Protein AF-A0A7C5GYC9-F1 (afdb_monomer)

Structure (mmCIF, N/CA/C/O backbone):
data_AF-A0A7C5GYC9-F1
#
_entry.id   AF-A0A7C5GYC9-F1
#
loop_
_atom_site.group_PDB
_atom_site.id
_atom_site.type_symbol
_atom_site.label_atom_id
_atom_site.label_alt_id
_atom_site.label_comp_id
_atom_site.label_asym_id
_atom_site.label_entity_id
_atom_site.label_seq_id
_atom_site.pdbx_PDB_ins_code
_atom_site.Cartn_x
_atom_site.Cartn_y
_atom_site.Cartn_z
_atom_site.occupancy
_atom_site.B_iso_or_equiv
_atom_site.auth_seq_id
_atom_site.auth_comp_id
_atom_site.auth_asym_id
_atom_site.auth_atom_id
_atom_site.pdbx_PDB_model_num
ATOM 1 N N . MET A 1 1 ? 11.240 37.837 -61.111 1.00 40.44 1 MET A N 1
ATOM 2 C CA . MET A 1 1 ? 12.019 38.308 -59.946 1.00 40.44 1 MET A CA 1
ATOM 3 C C . MET A 1 1 ? 11.528 37.571 -58.711 1.00 40.44 1 MET A C 1
ATOM 5 O O . MET A 1 1 ? 10.512 37.963 -58.168 1.00 40.44 1 MET A O 1
ATOM 9 N N . PHE A 1 2 ? 12.210 36.510 -58.284 1.00 39.22 2 PHE A N 1
ATOM 10 C CA . PHE A 1 2 ? 12.103 36.004 -56.913 1.00 39.22 2 PHE A CA 1
ATOM 11 C C . PHE A 1 2 ? 13.512 35.597 -56.491 1.00 39.22 2 PHE A C 1
ATOM 13 O O . PHE A 1 2 ? 14.087 34.658 -57.035 1.00 39.22 2 PHE A O 1
ATOM 20 N N . GLY A 1 3 ? 14.114 36.423 -55.634 1.00 39.53 3 GLY A N 1
ATOM 21 C CA . GLY A 1 3 ? 15.460 36.228 -55.111 1.00 39.53 3 GLY A CA 1
ATOM 22 C C . GLY A 1 3 ? 15.453 35.212 -53.974 1.00 39.53 3 GLY A C 1
ATOM 23 O O . GLY A 1 3 ? 14.645 35.307 -53.055 1.00 39.53 3 GLY A O 1
ATOM 24 N N . ASN A 1 4 ? 16.371 34.252 -54.053 1.00 42.81 4 ASN A N 1
ATOM 25 C CA . ASN A 1 4 ? 16.649 33.259 -53.021 1.00 42.81 4 ASN A CA 1
ATOM 26 C C . ASN A 1 4 ? 17.184 33.925 -51.741 1.00 42.81 4 ASN A C 1
ATOM 28 O O . ASN A 1 4 ? 18.264 34.516 -51.761 1.00 42.81 4 ASN A O 1
ATOM 32 N N . ALA A 1 5 ? 16.485 33.763 -50.617 1.00 47.97 5 ALA A N 1
ATOM 33 C CA . ALA A 1 5 ? 17.031 34.038 -49.290 1.00 47.97 5 ALA A CA 1
ATOM 34 C C . ALA A 1 5 ? 17.829 32.813 -48.807 1.00 47.97 5 ALA A C 1
ATOM 36 O O . ALA A 1 5 ? 17.258 31.774 -48.481 1.00 47.97 5 ALA A O 1
ATOM 37 N N . LYS A 1 6 ? 19.164 32.918 -48.777 1.00 53.38 6 LYS A N 1
ATOM 38 C CA . LYS A 1 6 ? 20.033 31.938 -48.106 1.00 53.38 6 LYS A CA 1
ATOM 39 C C . LYS A 1 6 ? 19.936 32.151 -46.593 1.00 53.38 6 LYS A C 1
ATOM 41 O O . LYS A 1 6 ? 20.355 33.193 -46.098 1.00 53.38 6 LYS A O 1
ATOM 46 N N . GLY A 1 7 ? 19.401 31.169 -45.870 1.00 53.28 7 GLY A N 1
ATOM 47 C CA . GLY A 1 7 ? 19.470 31.131 -44.409 1.00 53.28 7 GLY A CA 1
ATOM 48 C C . GLY A 1 7 ? 20.919 30.972 -43.945 1.00 53.28 7 GLY A C 1
ATOM 49 O O . GLY A 1 7 ? 21.633 30.098 -44.434 1.00 53.28 7 GLY A O 1
ATOM 50 N N . ILE A 1 8 ? 21.356 31.833 -43.028 1.00 57.38 8 ILE A N 1
ATOM 51 C CA . ILE A 1 8 ? 22.685 31.761 -42.412 1.00 57.38 8 ILE A CA 1
ATOM 52 C C . ILE A 1 8 ? 22.645 30.640 -41.371 1.00 57.38 8 ILE A C 1
ATOM 54 O O . ILE A 1 8 ? 21.914 30.728 -40.386 1.00 57.38 8 ILE A O 1
ATOM 58 N N . THR A 1 9 ? 23.408 29.573 -41.591 1.00 62.06 9 THR A N 1
ATOM 59 C CA . THR A 1 9 ? 23.576 28.487 -40.617 1.00 62.06 9 THR A CA 1
ATOM 60 C C . THR A 1 9 ? 24.578 28.897 -39.533 1.00 62.06 9 THR A C 1
ATOM 62 O O . THR A 1 9 ? 25.487 29.690 -39.787 1.00 62.06 9 THR A O 1
ATOM 65 N N . LEU A 1 10 ? 24.447 28.352 -38.314 1.00 57.88 10 LEU A N 1
ATOM 66 C CA . LEU A 1 10 ? 25.351 28.646 -37.183 1.00 57.88 10 LEU A CA 1
ATOM 67 C C . LEU A 1 10 ? 26.839 28.439 -37.526 1.00 57.88 10 LEU A C 1
ATOM 69 O O . LEU A 1 10 ? 27.702 29.097 -36.949 1.00 57.88 10 LEU A O 1
ATOM 73 N N . GLU A 1 11 ? 27.133 27.577 -38.502 1.00 59.94 11 GLU A N 1
ATOM 74 C CA . GLU A 1 11 ? 28.478 27.315 -39.013 1.00 59.94 11 GLU A CA 1
ATOM 75 C C . GLU A 1 11 ? 29.119 28.458 -39.816 1.00 59.94 11 GLU A C 1
ATOM 77 O O . GLU A 1 11 ? 30.325 28.435 -40.048 1.00 59.94 11 GLU A O 1
ATOM 82 N N . GLN A 1 12 ? 28.358 29.474 -40.214 1.00 62.88 12 GLN A N 1
ATOM 83 C CA . GLN A 1 12 ? 28.886 30.638 -40.936 1.00 62.88 12 GLN A CA 1
ATOM 84 C C . GLN A 1 12 ? 29.217 31.815 -40.008 1.00 62.88 12 GLN A C 1
ATOM 86 O O . GLN A 1 12 ? 29.739 32.836 -40.453 1.00 62.88 12 GLN A O 1
ATOM 91 N N . LEU A 1 13 ? 28.921 31.691 -38.711 1.00 66.62 13 LEU A N 1
ATOM 92 C CA . LEU A 1 13 ? 29.236 32.704 -37.707 1.00 66.62 13 LEU A CA 1
ATOM 93 C C . LEU A 1 13 ? 30.656 32.502 -37.178 1.00 66.62 13 LEU A C 1
ATOM 95 O O . LEU A 1 13 ? 31.062 31.374 -36.898 1.00 66.62 13 LEU A O 1
ATOM 99 N N . ASP A 1 14 ? 31.391 33.599 -37.012 1.00 78.75 14 ASP A N 1
ATOM 100 C CA . ASP A 1 14 ? 32.710 33.595 -36.375 1.00 78.75 14 ASP A CA 1
ATOM 101 C C . ASP A 1 14 ? 32.630 33.105 -34.912 1.00 78.75 14 ASP A C 1
ATOM 103 O O . ASP A 1 14 ? 31.595 33.245 -34.249 1.00 78.75 14 ASP A O 1
ATOM 107 N N . LEU A 1 15 ? 33.719 32.517 -34.410 1.00 76.94 15 LEU A N 1
ATOM 108 C CA . LEU A 1 15 ? 33.801 31.837 -33.115 1.00 76.94 15 LEU A CA 1
ATOM 109 C C . LEU A 1 15 ? 33.336 32.735 -31.963 1.00 76.94 15 LEU A C 1
ATOM 111 O O . LEU A 1 15 ? 32.585 32.286 -31.096 1.00 76.94 15 LEU A O 1
ATOM 115 N N . GLN A 1 16 ? 33.703 34.020 -31.989 1.00 74.00 16 GLN A N 1
ATOM 116 C CA . GLN A 1 16 ? 33.265 34.988 -30.982 1.00 74.00 16 GLN A CA 1
ATOM 117 C C . GLN A 1 16 ? 31.739 35.151 -30.968 1.00 74.00 16 GLN A C 1
ATOM 119 O O . GLN A 1 16 ? 31.128 35.175 -29.902 1.00 74.00 16 GLN A O 1
ATOM 124 N N . LYS A 1 17 ? 31.092 35.182 -32.139 1.00 74.25 17 LYS A N 1
ATOM 125 C CA . LYS A 1 17 ? 29.629 35.297 -32.246 1.00 74.25 17 LYS A CA 1
ATOM 126 C C . LYS A 1 17 ? 28.927 34.027 -31.769 1.00 74.25 17 LYS A C 1
ATOM 128 O O . LYS A 1 17 ? 27.897 34.126 -31.110 1.00 74.25 17 LYS A O 1
ATOM 133 N N . ARG A 1 18 ? 29.494 32.844 -32.032 1.00 78.50 18 ARG A N 1
ATOM 134 C CA . ARG A 1 18 ? 28.959 31.574 -31.504 1.00 78.50 18 ARG A CA 1
ATOM 135 C C . ARG A 1 18 ? 29.071 31.492 -29.989 1.00 78.50 18 ARG A C 1
ATOM 137 O O . ARG A 1 18 ? 28.117 31.074 -29.347 1.00 78.50 18 ARG A O 1
ATOM 144 N N . LEU A 1 19 ? 30.199 31.923 -29.426 1.00 80.50 19 LEU A N 1
ATOM 145 C CA . LEU A 1 19 ? 30.400 31.962 -27.977 1.00 80.50 19 LEU A CA 1
ATOM 146 C C . LEU A 1 19 ? 29.444 32.950 -27.302 1.00 80.50 19 LEU A C 1
ATOM 148 O O . LEU A 1 19 ? 28.868 32.618 -26.274 1.00 80.50 19 LEU A O 1
ATOM 152 N N . ILE A 1 20 ? 29.205 34.118 -27.905 1.00 85.75 20 ILE A N 1
ATOM 153 C CA . ILE A 1 20 ? 28.234 35.097 -27.394 1.00 85.75 20 ILE A CA 1
ATOM 154 C C . ILE A 1 20 ? 26.803 34.545 -27.459 1.00 85.75 20 ILE A C 1
ATOM 156 O O . ILE A 1 20 ? 26.054 34.691 -26.498 1.00 85.75 20 ILE A O 1
ATOM 160 N N . ILE A 1 21 ? 26.423 33.869 -28.549 1.00 82.62 21 ILE A N 1
ATOM 161 C CA . ILE A 1 21 ? 25.102 33.231 -28.669 1.00 82.62 21 ILE A CA 1
ATOM 162 C C . ILE A 1 21 ? 24.955 32.085 -27.661 1.00 82.62 21 ILE A C 1
ATOM 164 O O . ILE A 1 21 ? 23.921 31.983 -27.008 1.00 82.62 21 ILE A O 1
ATOM 168 N N . ALA A 1 22 ? 25.983 31.254 -27.482 1.00 77.81 22 ALA A N 1
ATOM 169 C CA . ALA A 1 22 ? 25.977 30.176 -26.497 1.00 77.81 22 ALA A CA 1
ATOM 170 C C . ALA A 1 22 ? 25.897 30.713 -25.059 1.00 77.81 22 ALA A C 1
ATOM 172 O O . ALA A 1 22 ? 25.143 30.179 -24.249 1.00 77.81 22 ALA A O 1
ATOM 173 N N . LEU A 1 23 ? 26.610 31.800 -24.752 1.00 81.44 23 LEU A N 1
ATOM 174 C CA . LEU A 1 23 ? 26.531 32.490 -23.465 1.00 81.44 23 LEU A CA 1
ATOM 175 C C . LEU A 1 23 ? 25.135 33.084 -23.241 1.00 81.44 23 LEU A C 1
ATOM 177 O O . LEU A 1 23 ? 24.576 32.917 -22.163 1.00 81.44 23 LEU A O 1
ATOM 181 N N . ALA A 1 24 ? 24.546 33.720 -24.256 1.00 84.38 24 ALA A N 1
ATOM 182 C CA . ALA A 1 24 ? 23.203 34.289 -24.179 1.00 84.38 24 ALA A CA 1
ATOM 183 C C . ALA A 1 24 ? 22.122 33.209 -24.011 1.00 84.38 24 ALA A C 1
ATOM 185 O O . ALA A 1 24 ? 21.205 33.385 -23.214 1.00 84.38 24 ALA A O 1
ATOM 186 N N . LEU A 1 25 ? 22.246 32.072 -24.705 1.00 83.25 25 LEU A N 1
ATOM 187 C CA . LEU A 1 25 ? 21.356 30.919 -24.545 1.00 83.25 25 LEU A CA 1
ATOM 188 C C . LEU A 1 25 ? 21.528 30.259 -23.174 1.00 83.25 25 LEU A C 1
ATOM 190 O O . LEU A 1 25 ? 20.532 29.949 -22.532 1.00 83.25 25 LEU A O 1
ATOM 194 N N . SER A 1 26 ? 22.764 30.102 -22.692 1.00 72.25 26 SER A N 1
ATOM 195 C CA . SER A 1 26 ? 23.051 29.608 -21.339 1.00 72.25 26 SER A CA 1
ATOM 196 C C . SER A 1 26 ? 22.454 30.531 -20.274 1.00 72.25 26 SER A C 1
ATOM 198 O O . SER A 1 26 ? 21.796 30.068 -19.347 1.00 72.25 26 SER A O 1
ATOM 200 N N . PHE A 1 27 ? 22.579 31.848 -20.454 1.00 82.88 27 PHE A N 1
ATOM 201 C CA . PHE A 1 27 ? 21.988 32.843 -19.564 1.00 82.88 27 PHE A CA 1
ATOM 202 C C . PHE A 1 27 ? 20.455 32.840 -19.627 1.00 82.88 27 PHE A C 1
ATOM 204 O O . PHE A 1 27 ? 19.811 32.935 -18.592 1.00 82.88 27 PHE A O 1
ATOM 211 N N . LEU A 1 28 ? 19.847 32.654 -20.803 1.00 80.62 28 LEU A N 1
ATOM 212 C CA . LEU A 1 28 ? 18.394 32.493 -20.951 1.00 80.62 28 LEU A CA 1
ATOM 213 C C . LEU A 1 28 ? 17.877 31.205 -20.306 1.00 80.62 28 LEU A C 1
ATOM 215 O O . LEU A 1 28 ? 16.826 31.227 -19.673 1.00 80.62 28 LEU A O 1
ATOM 219 N N . VAL A 1 29 ? 18.616 30.101 -20.420 1.00 75.75 29 VAL A N 1
ATOM 220 C CA . VAL A 1 29 ? 18.298 28.847 -19.723 1.00 75.75 29 VAL A CA 1
ATOM 221 C C . VAL A 1 29 ? 18.443 29.028 -18.212 1.00 75.75 29 VAL A C 1
ATOM 223 O O . VAL A 1 29 ? 17.604 28.529 -17.472 1.00 75.75 29 VAL A O 1
ATOM 226 N N . PHE A 1 30 ? 19.446 29.776 -17.744 1.00 73.06 30 PHE A N 1
ATOM 227 C CA . PHE A 1 30 ? 19.686 30.026 -16.320 1.00 73.06 30 PHE A CA 1
ATOM 228 C C . PHE A 1 30 ? 18.692 31.021 -15.696 1.00 73.06 30 PHE A C 1
ATOM 230 O O . PHE A 1 30 ? 18.215 30.810 -14.589 1.00 73.06 30 PHE A O 1
ATOM 237 N N . VAL A 1 31 ? 18.331 32.095 -16.399 1.00 71.00 31 VAL A N 1
ATOM 238 C CA . VAL A 1 31 ? 17.323 33.074 -15.951 1.00 71.00 31 VAL A CA 1
ATOM 239 C C . VAL A 1 31 ? 15.914 32.506 -16.101 1.00 71.00 31 VAL A C 1
ATOM 241 O O . VAL A 1 31 ? 15.075 32.696 -15.225 1.00 71.00 31 VAL A O 1
ATOM 244 N N . GLY A 1 32 ? 15.656 31.749 -17.170 1.00 67.88 32 GLY A N 1
ATOM 245 C CA . GLY A 1 32 ? 14.434 30.964 -17.310 1.00 67.88 32 GLY A CA 1
ATOM 246 C C . GLY A 1 32 ? 14.312 29.954 -16.174 1.00 67.88 32 GLY A C 1
ATOM 247 O O . GLY A 1 32 ? 13.287 29.901 -15.506 1.00 67.88 32 GLY A O 1
ATOM 248 N N . SER A 1 33 ? 15.381 29.222 -15.857 1.00 60.00 33 SER A N 1
ATOM 249 C CA . SER A 1 33 ? 15.362 28.304 -14.724 1.00 60.00 33 SER A CA 1
ATOM 250 C C . SER A 1 33 ? 15.249 29.041 -13.386 1.00 60.00 33 SER A C 1
ATOM 252 O O . SER A 1 33 ? 14.543 28.540 -12.526 1.00 60.00 33 SER A O 1
ATOM 254 N N . SER A 1 34 ? 15.808 30.245 -13.198 1.00 52.41 34 SER A N 1
ATOM 255 C CA . SER A 1 34 ? 15.645 31.016 -11.952 1.00 52.41 34 SER A CA 1
ATOM 256 C C . SER A 1 34 ? 14.245 31.613 -11.778 1.00 52.41 34 SER A C 1
ATOM 258 O O . SER A 1 34 ? 13.761 31.692 -10.654 1.00 52.41 34 SER A O 1
ATOM 260 N N . PHE A 1 35 ? 13.567 32.013 -12.857 1.00 59.16 35 PHE A N 1
ATOM 261 C CA . PHE A 1 35 ? 12.180 32.496 -12.800 1.00 59.16 35 PHE A CA 1
ATOM 262 C C . PHE A 1 35 ? 11.191 31.345 -12.543 1.00 59.16 35 PHE A C 1
ATOM 264 O O . PHE A 1 35 ? 10.168 31.542 -11.895 1.00 59.16 35 PHE A O 1
ATOM 271 N N . PHE A 1 36 ? 11.540 30.126 -12.973 1.00 56.06 36 PHE A N 1
ATOM 272 C CA . PHE A 1 36 ? 10.799 28.893 -12.680 1.00 56.06 36 PHE A CA 1
ATOM 273 C C . PHE A 1 36 ? 11.244 28.182 -11.375 1.00 56.06 36 PHE A C 1
ATOM 275 O O . PHE A 1 36 ? 10.468 27.412 -10.821 1.00 56.06 36 PHE A O 1
ATOM 282 N N . MET A 1 37 ? 12.441 28.465 -10.836 1.00 56.25 37 MET A N 1
ATOM 283 C CA . MET A 1 37 ? 12.936 28.022 -9.513 1.00 56.25 37 MET A CA 1
ATOM 284 C C . MET A 1 37 ? 12.640 29.027 -8.388 1.00 56.25 37 MET A C 1
ATOM 286 O O . MET A 1 37 ? 12.715 28.675 -7.212 1.00 56.25 37 MET A O 1
ATOM 290 N N . GLY A 1 38 ? 12.256 30.266 -8.713 1.00 45.91 38 GLY A N 1
ATOM 291 C CA . GLY A 1 38 ? 11.918 31.326 -7.751 1.00 45.91 38 GLY A CA 1
ATOM 292 C C . GLY A 1 38 ? 10.673 31.059 -6.894 1.00 45.91 38 GLY A C 1
ATOM 293 O O . GLY A 1 38 ? 10.281 31.906 -6.098 1.00 45.91 38 GLY A O 1
ATOM 294 N N . GLY A 1 39 ? 10.066 29.879 -7.028 1.00 47.69 39 GLY A N 1
ATOM 295 C CA . GLY A 1 39 ? 8.966 29.391 -6.210 1.00 47.69 39 GLY A CA 1
ATOM 296 C C . GLY A 1 39 ? 9.360 28.433 -5.084 1.00 47.69 39 GLY A C 1
ATOM 297 O O . GLY A 1 39 ? 8.477 27.721 -4.645 1.00 47.69 39 GLY A O 1
ATOM 298 N N . ALA A 1 40 ? 10.620 28.350 -4.629 1.00 46.62 40 ALA A N 1
ATOM 299 C CA . ALA A 1 40 ? 10.970 27.768 -3.317 1.00 46.62 40 ALA A CA 1
ATOM 300 C C . ALA A 1 40 ? 12.469 27.919 -2.992 1.00 46.62 40 ALA A C 1
ATOM 302 O O . ALA A 1 40 ? 13.235 26.959 -3.013 1.00 46.62 40 ALA A O 1
ATOM 303 N N . GLN A 1 41 ? 12.899 29.119 -2.612 1.00 37.78 41 GLN A N 1
ATOM 304 C CA . GLN A 1 41 ? 14.129 29.277 -1.833 1.00 37.78 41 GLN A CA 1
ATOM 305 C C . GLN A 1 41 ? 13.862 30.227 -0.666 1.00 37.78 41 GLN A C 1
ATOM 307 O O . GLN A 1 41 ? 14.181 31.411 -0.700 1.00 37.78 41 GLN A O 1
ATOM 312 N N . SER A 1 42 ? 13.272 29.695 0.405 1.00 37.47 42 SER A N 1
ATOM 313 C CA . SER A 1 42 ? 13.473 30.292 1.723 1.00 37.47 42 SER A CA 1
ATOM 314 C C . SER A 1 42 ? 14.873 29.903 2.183 1.00 37.47 42 SER A C 1
ATOM 316 O O . SER A 1 42 ? 15.152 28.734 2.449 1.00 37.47 42 SER A O 1
ATOM 318 N N . GLN A 1 43 ? 15.761 30.893 2.240 1.00 32.84 43 GLN A N 1
ATOM 319 C CA . GLN A 1 43 ? 17.056 30.794 2.901 1.00 32.84 43 GLN A CA 1
ATOM 320 C C . GLN A 1 43 ? 16.853 30.235 4.318 1.00 32.84 43 GLN A C 1
ATOM 322 O O . GLN A 1 43 ? 16.266 30.893 5.175 1.00 32.84 43 GLN A O 1
ATOM 327 N N . LYS A 1 44 ? 17.323 29.009 4.574 1.00 32.97 44 LYS A N 1
ATOM 328 C CA . LYS A 1 44 ? 17.483 28.504 5.939 1.00 32.97 44 LYS A CA 1
ATOM 329 C C . LYS A 1 44 ? 18.758 29.110 6.508 1.00 3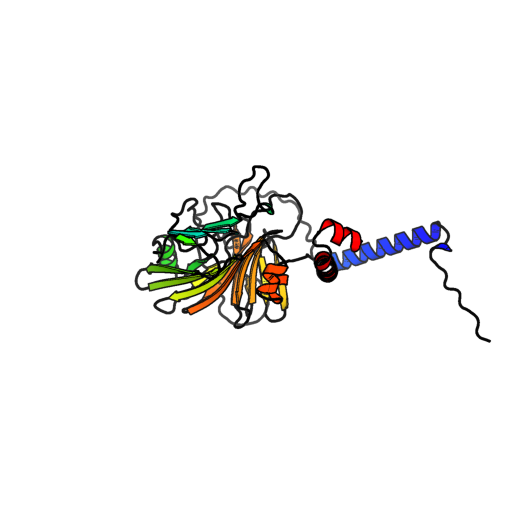2.97 44 LYS A C 1
ATOM 331 O O . LYS A 1 44 ? 19.858 28.645 6.219 1.00 32.97 44 LYS A O 1
ATOM 336 N N . THR A 1 45 ? 18.598 30.143 7.324 1.00 24.61 45 THR A N 1
ATOM 337 C CA . THR A 1 45 ? 19.594 30.497 8.333 1.00 24.61 45 THR A CA 1
ATOM 338 C C . THR A 1 45 ? 19.705 29.314 9.293 1.00 24.61 45 THR A C 1
ATOM 340 O O . THR A 1 45 ? 18.705 28.887 9.870 1.00 24.61 45 THR A O 1
ATOM 343 N N . LEU A 1 46 ? 20.906 28.752 9.424 1.00 32.34 46 LEU A N 1
ATOM 344 C CA . LEU A 1 46 ? 21.219 27.749 10.437 1.00 32.34 46 LEU A CA 1
ATOM 345 C C . LEU A 1 46 ? 21.090 28.413 11.814 1.00 32.34 46 LEU A C 1
ATOM 347 O O . LEU A 1 46 ? 21.883 29.286 12.159 1.00 32.34 46 LEU A O 1
ATOM 351 N N . GLN A 1 47 ? 20.074 28.020 12.577 1.00 28.12 47 GLN A N 1
ATOM 352 C CA . GLN A 1 47 ? 19.991 28.287 14.007 1.00 28.12 47 GLN A CA 1
ATOM 353 C C . GLN A 1 47 ? 20.015 26.943 14.724 1.00 28.12 47 GLN A C 1
ATOM 355 O O . GLN A 1 47 ? 19.063 26.165 14.650 1.00 28.12 47 GLN A O 1
ATOM 360 N N . ASP A 1 48 ? 21.143 26.682 15.383 1.00 28.81 48 ASP A N 1
ATOM 361 C CA . ASP A 1 48 ? 21.306 25.598 16.339 1.00 28.81 48 ASP A CA 1
ATOM 362 C C . ASP A 1 48 ? 20.177 25.655 17.365 1.00 28.81 48 ASP A C 1
ATOM 364 O O . ASP A 1 48 ? 20.038 26.616 18.121 1.00 28.81 48 ASP A O 1
ATOM 368 N N . SER A 1 49 ? 19.363 24.606 17.396 1.00 28.66 49 SER A N 1
ATOM 369 C CA . SER A 1 49 ? 18.441 24.349 18.493 1.00 28.66 49 SER A CA 1
ATOM 370 C C . SER A 1 49 ? 18.858 23.041 19.143 1.00 28.66 49 SER A C 1
ATOM 372 O O . SER A 1 49 ? 18.516 21.957 18.677 1.00 28.66 49 SER A O 1
ATOM 374 N N . ASN A 1 50 ? 19.609 23.165 20.238 1.00 31.06 50 ASN A N 1
ATOM 375 C CA . ASN A 1 50 ? 19.671 22.138 21.270 1.00 31.06 50 ASN A CA 1
ATOM 376 C C . ASN A 1 50 ? 18.233 21.821 21.700 1.00 31.06 50 ASN A C 1
ATOM 378 O O . ASN A 1 50 ? 17.598 22.640 22.363 1.00 31.06 50 ASN A O 1
ATOM 382 N N . GLN A 1 51 ? 17.722 20.646 21.337 1.00 32.28 51 GLN A N 1
ATOM 383 C CA . GLN A 1 51 ? 16.513 20.104 21.944 1.00 32.28 51 GLN A CA 1
ATOM 384 C C . GLN A 1 51 ? 16.868 18.900 22.804 1.00 32.28 51 GLN A C 1
ATOM 386 O O . GLN A 1 51 ? 17.272 17.834 22.343 1.00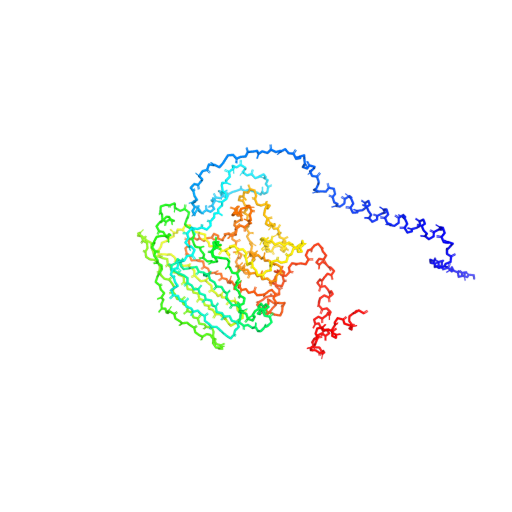 32.28 51 GLN A O 1
ATOM 391 N N . SER A 1 52 ? 16.714 19.147 24.097 1.00 24.59 52 SER A N 1
ATOM 392 C CA . SER A 1 52 ? 16.659 18.205 25.196 1.00 24.59 52 SER A CA 1
ATOM 393 C C . SER A 1 52 ? 15.728 17.042 24.858 1.00 24.59 52 SER A C 1
ATOM 395 O O . SER A 1 52 ? 14.568 17.243 24.501 1.00 24.59 52 SER A O 1
ATOM 397 N N . ALA A 1 53 ? 16.224 15.819 25.026 1.00 30.67 53 ALA A N 1
ATOM 398 C CA . ALA A 1 53 ? 15.418 14.613 24.959 1.00 30.67 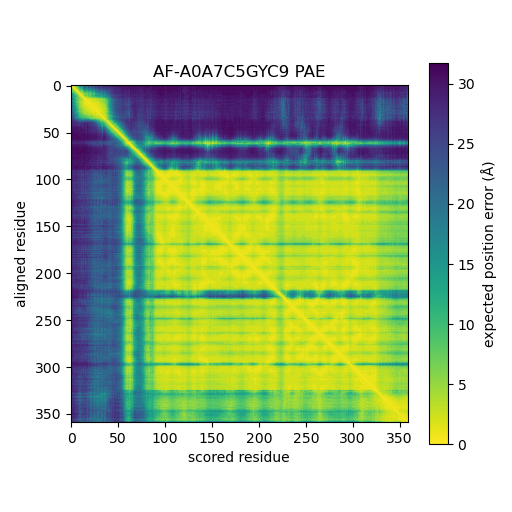53 ALA A CA 1
ATOM 399 C C . ALA A 1 53 ? 14.338 14.640 26.056 1.00 30.67 53 ALA A C 1
ATOM 401 O O . ALA A 1 53 ? 14.629 14.456 27.238 1.00 30.67 53 ALA A O 1
ATOM 402 N N . GLN A 1 54 ? 13.083 14.855 25.664 1.00 26.25 54 GLN A N 1
ATOM 403 C CA . GLN A 1 54 ? 11.921 14.494 26.469 1.00 26.25 54 GLN A CA 1
ATOM 404 C C . GLN A 1 54 ? 11.281 13.242 25.870 1.00 26.25 54 GLN A C 1
ATOM 406 O O . GLN A 1 54 ? 10.907 13.212 24.700 1.00 26.25 54 GLN A O 1
ATOM 411 N N . ASN A 1 55 ? 11.178 12.205 26.702 1.00 29.55 55 ASN A N 1
ATOM 412 C CA . ASN A 1 55 ? 10.477 10.953 26.433 1.00 29.55 55 ASN A CA 1
ATOM 413 C C . ASN A 1 55 ? 9.039 11.227 25.958 1.00 29.55 55 ASN A C 1
ATOM 415 O O . ASN A 1 55 ? 8.161 11.513 26.773 1.00 29.55 55 ASN A O 1
ATOM 419 N N . GLN A 1 56 ? 8.788 11.126 24.651 1.00 31.55 56 GLN A N 1
ATOM 420 C CA . GLN A 1 56 ? 7.444 11.208 24.077 1.00 31.55 56 GLN A CA 1
ATOM 421 C C . GLN A 1 56 ? 6.811 9.815 24.019 1.00 31.55 56 GLN A C 1
ATOM 423 O O . GLN A 1 56 ? 7.366 8.872 23.456 1.00 31.55 56 GLN A O 1
ATOM 428 N N . LYS A 1 57 ? 5.626 9.688 24.621 1.00 31.48 57 LYS A N 1
ATOM 429 C CA . LYS A 1 57 ? 4.785 8.492 24.561 1.00 31.48 57 LYS A CA 1
ATOM 430 C C . LYS A 1 57 ? 4.158 8.412 23.163 1.00 31.48 57 LYS A C 1
ATOM 432 O O . LYS A 1 57 ? 3.323 9.236 22.809 1.00 31.48 57 LYS A O 1
ATOM 437 N N . VAL A 1 58 ? 4.613 7.442 22.376 1.00 42.97 58 VAL A N 1
ATOM 438 C CA . VAL A 1 58 ? 4.165 7.142 21.008 1.00 42.97 58 VAL A CA 1
ATOM 439 C C . VAL A 1 58 ? 2.757 6.537 21.035 1.00 42.97 58 VAL A C 1
ATOM 441 O O . VAL A 1 58 ? 2.544 5.544 21.731 1.00 42.97 58 VAL A O 1
ATOM 444 N N . GLU A 1 59 ? 1.797 7.099 20.292 1.00 55.12 59 GLU A N 1
ATOM 445 C CA . GLU A 1 59 ? 0.420 6.584 20.236 1.00 55.12 59 GLU A CA 1
ATOM 446 C C . GLU A 1 59 ? -0.075 6.402 18.789 1.00 55.12 59 GLU A C 1
ATOM 448 O O . GLU A 1 59 ? 0.096 7.273 17.935 1.00 55.12 59 GLU A O 1
ATOM 453 N N . ASN A 1 60 ? -0.707 5.254 18.512 1.00 69.00 60 ASN A N 1
ATOM 454 C CA . ASN A 1 60 ? -1.249 4.867 17.204 1.00 69.00 60 ASN A CA 1
ATOM 455 C C . ASN A 1 60 ? -2.569 5.589 16.894 1.00 69.00 60 ASN A C 1
ATOM 457 O O . ASN A 1 60 ? -3.614 4.954 16.753 1.00 69.00 60 ASN A O 1
ATOM 461 N N . GLN A 1 61 ? -2.563 6.914 16.837 1.00 79.56 61 GLN A N 1
ATOM 462 C CA . GLN A 1 61 ? -3.793 7.687 16.657 1.00 79.56 61 GLN A CA 1
ATOM 463 C C . GLN A 1 61 ? -4.333 7.561 15.219 1.00 79.56 61 GLN A C 1
ATOM 465 O O . GLN A 1 61 ? -3.581 7.275 14.289 1.00 79.56 61 GLN A O 1
ATOM 470 N N . ALA A 1 62 ? -5.640 7.714 15.019 1.00 78.62 62 ALA A N 1
ATOM 471 C CA . ALA A 1 62 ? -6.221 7.885 13.686 1.00 78.62 62 ALA A CA 1
ATOM 472 C C . ALA A 1 62 ? -6.064 9.349 13.221 1.00 78.62 62 ALA A C 1
ATOM 474 O O . ALA A 1 62 ? -5.955 10.235 14.073 1.00 78.62 62 ALA A O 1
ATOM 475 N N . PRO A 1 63 ? -6.067 9.635 11.904 1.00 83.38 63 PRO A N 1
ATOM 476 C CA . PRO A 1 63 ? -6.155 11.009 11.413 1.00 83.38 63 PRO A CA 1
ATOM 477 C C . PRO A 1 63 ? -7.392 11.734 11.951 1.00 83.38 63 PRO A C 1
ATOM 479 O O . PRO A 1 63 ? -8.433 11.116 12.205 1.00 83.38 63 PRO A O 1
ATOM 482 N N . ALA A 1 64 ? -7.305 13.058 12.090 1.00 73.69 64 ALA A N 1
ATOM 483 C CA . ALA A 1 64 ? -8.464 13.839 12.506 1.00 73.69 64 ALA A CA 1
ATOM 484 C C . ALA A 1 64 ? -9.472 13.939 11.359 1.00 73.69 64 ALA A C 1
ATOM 486 O O . ALA A 1 64 ? -9.114 14.241 10.221 1.00 73.69 64 ALA A O 1
ATOM 487 N N . ILE A 1 65 ? -10.753 13.743 11.665 1.00 61.34 65 ILE A N 1
ATOM 488 C CA . ILE A 1 65 ? -11.823 13.970 10.696 1.00 61.34 65 ILE A CA 1
ATOM 489 C C . ILE A 1 65 ? -11.987 15.487 10.544 1.00 61.34 65 ILE A C 1
ATOM 491 O O . ILE A 1 65 ? -12.473 16.152 11.458 1.00 61.34 65 ILE A O 1
ATOM 495 N N . ALA A 1 66 ? -11.586 16.048 9.401 1.00 47.25 66 ALA A N 1
ATOM 496 C CA . ALA A 1 66 ? -11.976 17.409 9.050 1.00 47.25 66 ALA A CA 1
ATOM 497 C C . ALA A 1 66 ? -13.501 17.439 8.862 1.00 47.25 66 ALA A C 1
ATOM 499 O O . ALA A 1 66 ? -14.046 16.671 8.064 1.00 47.25 66 ALA A O 1
ATOM 500 N N . ALA A 1 67 ? -14.201 18.291 9.615 1.00 29.88 67 ALA A N 1
ATOM 501 C CA . ALA A 1 67 ? -15.613 18.551 9.367 1.00 29.88 67 ALA A CA 1
ATOM 502 C C . ALA A 1 67 ? -15.749 19.110 7.944 1.00 29.88 67 ALA A C 1
ATOM 504 O O . ALA A 1 67 ? -15.094 20.086 7.585 1.00 29.88 67 ALA A O 1
ATOM 505 N N . SER A 1 68 ? -16.554 18.453 7.115 1.00 35.03 68 SER A N 1
ATOM 506 C CA . SER A 1 68 ? -16.790 18.843 5.731 1.00 35.03 68 SER A CA 1
ATOM 507 C C . SER A 1 68 ? -17.431 20.229 5.667 1.00 35.03 68 SER A C 1
ATOM 509 O O . SER A 1 68 ? -18.614 20.359 5.976 1.00 35.03 68 SER A O 1
ATOM 511 N N . ASN A 1 69 ? -16.662 21.242 5.265 1.00 28.98 69 ASN A N 1
ATOM 512 C CA . ASN A 1 69 ? -17.092 22.274 4.324 1.00 28.98 69 ASN A CA 1
ATOM 513 C C . ASN A 1 69 ? -15.923 23.179 3.903 1.00 28.98 69 ASN A C 1
ATOM 515 O O . ASN A 1 69 ? -15.126 23.617 4.724 1.00 28.98 69 ASN A O 1
ATOM 519 N N . GLU A 1 70 ? -15.934 23.480 2.606 1.00 29.61 70 GLU A N 1
ATOM 520 C CA . GLU A 1 70 ? -15.172 24.494 1.871 1.00 29.61 70 GLU A CA 1
ATOM 521 C C . GLU A 1 70 ? -13.741 24.193 1.403 1.00 29.61 70 GLU A C 1
ATOM 523 O O . GLU A 1 70 ? -12.899 23.573 2.048 1.00 29.61 70 GLU A O 1
ATOM 528 N N . ALA A 1 71 ? -13.541 24.634 0.162 1.00 32.06 71 ALA A N 1
ATOM 529 C CA . ALA A 1 71 ? -12.374 24.479 -0.671 1.00 32.06 71 ALA A CA 1
ATOM 530 C C . ALA A 1 71 ? -11.128 25.137 -0.067 1.00 32.06 71 ALA A C 1
ATOM 532 O O . ALA A 1 71 ? -11.210 26.172 0.585 1.00 32.06 71 ALA A O 1
ATOM 533 N N . ILE A 1 72 ? -9.979 24.526 -0.375 1.00 46.66 72 ILE A N 1
ATOM 534 C CA . ILE A 1 72 ? -8.611 25.064 -0.371 1.00 46.66 72 ILE A CA 1
ATOM 535 C C . ILE A 1 72 ? -8.485 26.447 0.290 1.00 46.66 72 ILE A C 1
ATOM 537 O O . ILE A 1 72 ? -8.696 27.465 -0.373 1.00 46.66 72 ILE A O 1
ATOM 541 N N . LYS A 1 73 ? -8.046 26.471 1.557 1.00 34.62 73 LYS A N 1
ATOM 542 C CA . LYS A 1 73 ? -7.077 27.440 2.105 1.00 34.62 73 LYS A CA 1
ATOM 543 C C . LYS A 1 73 ? -6.700 27.112 3.555 1.00 34.62 73 LYS A C 1
ATOM 545 O O . LYS A 1 73 ? -7.556 26.937 4.413 1.00 34.62 73 LYS A O 1
ATOM 550 N N . THR A 1 74 ? -5.392 27.203 3.808 1.00 27.23 74 THR A N 1
ATOM 551 C CA . THR A 1 74 ? -4.686 27.250 5.108 1.00 27.23 74 THR A CA 1
ATOM 552 C C . THR A 1 74 ? -4.577 25.935 5.901 1.00 27.23 74 THR A C 1
ATOM 554 O O . THR A 1 74 ? -5.590 25.305 6.189 1.00 27.23 74 THR A O 1
ATOM 557 N N . PRO A 1 75 ? -3.358 25.519 6.315 1.00 37.00 75 PRO A N 1
ATOM 558 C CA . PRO A 1 75 ? -3.193 24.385 7.213 1.00 37.00 75 PRO A CA 1
ATOM 559 C C . PRO A 1 75 ? -3.710 24.763 8.601 1.00 37.00 75 PRO A C 1
ATOM 561 O O . PRO A 1 75 ? -3.334 25.802 9.144 1.00 37.00 75 PRO A O 1
ATOM 564 N N . ALA A 1 76 ? -4.507 23.889 9.212 1.00 32.97 76 ALA A N 1
ATOM 565 C CA . ALA A 1 76 ? -4.673 23.887 10.657 1.00 32.97 76 ALA A CA 1
ATOM 566 C C . ALA A 1 76 ? -3.334 23.458 11.285 1.00 32.97 76 ALA A C 1
ATOM 568 O O . ALA A 1 76 ? -3.090 22.277 11.524 1.00 32.97 76 ALA A O 1
ATOM 569 N N . SER A 1 77 ? -2.429 24.416 11.492 1.00 35.47 77 SER A N 1
ATOM 570 C CA . SER A 1 77 ? -1.165 24.217 12.198 1.00 35.47 77 SER A CA 1
ATOM 571 C C . SER A 1 77 ? -1.431 24.134 13.701 1.00 35.47 77 SER A C 1
ATOM 573 O O . SER A 1 77 ? -1.288 25.112 14.432 1.00 35.47 77 SER A O 1
ATOM 575 N N . ALA A 1 78 ? -1.853 22.958 14.151 1.00 36.25 78 ALA A N 1
ATOM 576 C CA . ALA A 1 78 ? -1.523 22.492 15.487 1.00 36.25 78 ALA A CA 1
ATOM 577 C C . ALA A 1 78 ? -0.291 21.597 15.330 1.00 36.25 78 ALA A C 1
ATOM 579 O O . ALA A 1 78 ? -0.329 20.680 14.510 1.00 36.25 78 ALA A O 1
ATOM 580 N N . ASP A 1 79 ? 0.785 21.881 16.070 1.00 35.69 79 ASP A N 1
ATOM 581 C CA . ASP A 1 79 ? 1.951 20.999 16.197 1.00 35.69 79 ASP A CA 1
ATOM 582 C C . ASP A 1 79 ? 1.455 19.596 16.573 1.00 35.69 79 ASP A C 1
ATOM 584 O O . ASP A 1 79 ? 1.081 19.336 17.719 1.00 35.69 79 ASP A O 1
ATOM 588 N N . ARG A 1 80 ? 1.368 18.696 15.588 1.00 53.06 80 ARG A N 1
ATOM 589 C CA . ARG A 1 80 ? 1.023 17.294 15.817 1.00 53.06 80 ARG A CA 1
ATOM 590 C C . ARG A 1 80 ? 2.298 16.479 15.837 1.00 53.06 80 ARG A C 1
ATOM 592 O O . ARG A 1 80 ? 3.113 16.555 14.922 1.00 53.06 80 ARG A O 1
ATOM 599 N N . THR A 1 81 ? 2.448 15.685 16.886 1.00 52.88 81 THR A N 1
ATOM 600 C CA . THR A 1 81 ? 3.522 14.707 17.018 1.00 52.88 81 THR A CA 1
ATOM 601 C C . THR A 1 81 ? 3.440 13.666 15.899 1.00 52.88 81 THR A C 1
ATOM 603 O O . THR A 1 81 ? 2.365 13.171 15.562 1.00 52.88 81 THR A O 1
ATOM 606 N N . ALA A 1 82 ? 4.598 13.338 15.326 1.00 57.59 82 ALA A N 1
ATOM 607 C CA . ALA A 1 82 ? 4.765 12.336 14.280 1.00 57.59 82 ALA A CA 1
ATOM 608 C C . ALA A 1 82 ? 4.120 10.989 14.654 1.00 57.59 82 ALA A C 1
ATOM 610 O O . ALA A 1 82 ? 4.435 10.391 15.687 1.00 57.59 82 ALA A O 1
ATOM 611 N N . MET A 1 83 ? 3.263 10.469 13.775 1.00 68.12 83 MET A N 1
ATOM 612 C CA . MET A 1 83 ? 2.664 9.148 13.923 1.00 68.12 83 MET A CA 1
ATOM 613 C C . MET A 1 83 ? 3.736 8.083 13.686 1.00 68.12 83 MET A C 1
ATOM 615 O O . MET A 1 83 ? 4.369 8.028 12.634 1.00 68.12 83 MET A O 1
ATOM 619 N N . SER A 1 84 ? 3.951 7.200 14.651 1.00 55.97 84 SER A N 1
ATOM 620 C CA . SER A 1 84 ? 4.871 6.067 14.498 1.00 55.97 84 SER A CA 1
ATOM 621 C C . SER A 1 84 ? 4.106 4.748 14.485 1.00 55.97 84 SER A C 1
ATOM 623 O O . SER A 1 84 ? 2.924 4.687 14.832 1.00 55.97 84 SER A O 1
ATOM 625 N N . ALA A 1 85 ? 4.760 3.694 13.996 1.00 53.56 85 ALA A N 1
ATOM 626 C CA . ALA A 1 85 ? 4.250 2.341 14.151 1.00 53.56 85 ALA A CA 1
ATOM 627 C C . ALA A 1 85 ? 4.199 1.983 15.642 1.00 53.56 85 ALA A C 1
ATOM 629 O O . ALA A 1 85 ? 5.074 2.434 16.391 1.00 53.56 85 ALA A O 1
ATOM 630 N N . PRO A 1 86 ? 3.249 1.142 16.089 1.00 48.16 86 PRO A N 1
ATOM 631 C CA . PRO A 1 86 ? 3.397 0.516 17.393 1.00 48.16 86 PRO A CA 1
ATOM 632 C C . PRO A 1 86 ? 4.751 -0.188 17.456 1.00 48.16 86 PRO A C 1
ATOM 634 O O . PRO A 1 86 ? 5.148 -0.854 16.498 1.00 48.16 86 PRO A O 1
ATOM 637 N N . ALA A 1 87 ? 5.429 -0.075 18.598 1.00 43.19 87 ALA A N 1
ATOM 638 C CA . ALA A 1 87 ? 6.644 -0.812 18.937 1.00 43.19 87 ALA A CA 1
ATOM 639 C C . ALA A 1 87 ? 6.364 -2.326 19.064 1.00 43.19 87 ALA A C 1
ATOM 641 O O . ALA A 1 87 ? 6.444 -2.912 20.139 1.00 43.19 87 ALA A O 1
ATOM 642 N N . GLN A 1 88 ? 5.980 -2.967 17.964 1.00 54.16 88 GLN A N 1
ATOM 643 C CA . GLN A 1 88 ? 5.762 -4.403 17.842 1.00 54.16 88 GLN A CA 1
ATOM 644 C C . GLN A 1 88 ? 6.594 -4.905 16.665 1.00 54.16 88 GLN A C 1
ATOM 646 O O . GLN A 1 88 ? 6.070 -5.379 15.660 1.00 54.16 88 GLN A O 1
ATOM 651 N N . GLU A 1 89 ? 7.918 -4.792 16.804 1.00 52.97 89 GLU A N 1
ATOM 652 C CA . GLU A 1 89 ? 8.897 -5.262 15.814 1.00 52.97 89 GLU A CA 1
ATOM 653 C C . GLU A 1 89 ? 8.783 -6.772 15.514 1.00 52.97 89 GLU A C 1
ATOM 655 O O . GLU A 1 89 ? 9.301 -7.228 14.500 1.00 52.97 89 GLU A O 1
ATOM 660 N N . ASN A 1 90 ? 8.058 -7.539 16.344 1.00 62.06 90 ASN A N 1
ATOM 661 C CA . ASN A 1 90 ? 7.910 -8.995 16.255 1.00 62.06 90 ASN A CA 1
ATOM 662 C C . ASN A 1 90 ? 6.460 -9.477 16.478 1.00 62.06 90 ASN A C 1
ATOM 664 O O . ASN A 1 90 ? 6.217 -10.387 17.269 1.00 62.06 90 ASN A O 1
ATOM 668 N N . SER A 1 91 ? 5.475 -8.872 15.808 1.00 79.81 91 SER A N 1
ATOM 669 C CA . SER A 1 91 ? 4.099 -9.401 15.805 1.00 79.81 91 SER A CA 1
ATOM 670 C C . SER A 1 91 ? 4.040 -10.822 15.231 1.00 79.81 91 SER A C 1
ATOM 672 O O . SER A 1 91 ? 4.691 -11.121 14.222 1.00 79.81 91 SER A O 1
ATOM 674 N N . ARG A 1 92 ? 3.222 -11.692 15.832 1.00 93.19 92 ARG A N 1
ATOM 675 C CA . ARG A 1 92 ? 3.038 -13.077 15.381 1.00 93.19 92 ARG A CA 1
ATOM 676 C C . ARG A 1 92 ? 2.450 -13.117 13.968 1.00 93.19 92 ARG A C 1
ATOM 678 O O . ARG A 1 92 ? 1.506 -12.396 13.659 1.00 93.19 92 ARG A O 1
ATOM 685 N N . VAL A 1 93 ? 2.976 -14.002 13.120 1.00 96.62 93 VAL A N 1
ATOM 686 C CA . VAL A 1 93 ? 2.444 -14.251 11.769 1.00 96.62 93 VAL A CA 1
ATOM 687 C C . VAL A 1 93 ? 1.189 -15.121 11.868 1.00 96.62 93 VAL A C 1
ATOM 689 O O . VAL A 1 93 ? 1.252 -16.223 12.407 1.00 96.62 93 VAL A O 1
ATOM 692 N N . LEU A 1 94 ? 0.062 -14.638 11.338 1.00 97.31 94 LEU A N 1
ATOM 693 C CA . LEU A 1 94 ? -1.178 -15.409 11.214 1.00 97.31 94 LEU A CA 1
ATOM 694 C C . LEU A 1 94 ? -1.211 -16.256 9.956 1.00 97.31 94 LEU A C 1
ATOM 696 O O . LEU A 1 94 ? -1.720 -17.369 10.000 1.00 97.31 94 LEU A O 1
ATOM 700 N N . ALA A 1 95 ? -0.736 -15.723 8.835 1.00 98.31 95 ALA A N 1
ATOM 701 C CA . ALA A 1 95 ? -0.808 -16.429 7.569 1.00 98.31 95 ALA A CA 1
ATOM 702 C C . ALA A 1 95 ? 0.342 -16.062 6.638 1.00 98.31 95 ALA A C 1
ATOM 704 O O . ALA A 1 95 ? 0.861 -14.942 6.674 1.00 98.31 95 ALA A O 1
ATOM 705 N N . THR A 1 96 ? 0.711 -17.010 5.780 1.00 98.50 96 THR A N 1
ATOM 706 C CA . THR A 1 96 ? 1.645 -16.788 4.676 1.00 98.50 96 THR A CA 1
ATOM 707 C C . THR A 1 96 ? 0.944 -17.053 3.352 1.00 98.50 96 THR A C 1
ATOM 709 O O . THR A 1 96 ? 0.430 -18.144 3.113 1.00 98.50 96 THR A O 1
ATOM 712 N N . VAL A 1 97 ? 0.953 -16.060 2.472 1.00 98.25 97 VAL A N 1
ATOM 713 C CA . VAL A 1 97 ? 0.456 -16.164 1.101 1.00 98.25 97 VAL A CA 1
ATOM 714 C C . VAL A 1 97 ? 1.666 -16.245 0.183 1.00 98.25 97 VAL A C 1
ATOM 716 O O . VAL A 1 97 ? 2.521 -15.365 0.200 1.00 98.25 97 VAL A O 1
ATOM 719 N N . SER A 1 98 ? 1.773 -17.316 -0.593 1.00 97.00 98 SER A N 1
ATOM 720 C CA . SER A 1 98 ? 2.903 -17.540 -1.496 1.00 97.00 98 SER A CA 1
ATOM 721 C C . SER A 1 98 ? 2.430 -17.613 -2.938 1.00 97.00 98 SER A C 1
ATOM 723 O O . SER A 1 98 ? 1.421 -18.249 -3.233 1.00 97.00 98 SER A O 1
ATOM 725 N N . SER A 1 99 ? 3.188 -17.000 -3.835 1.00 95.00 99 SER A N 1
ATOM 726 C CA . SER A 1 99 ? 3.048 -17.120 -5.282 1.00 95.00 99 SER A CA 1
ATOM 727 C C . SER A 1 99 ? 4.395 -17.523 -5.889 1.00 95.00 99 SER A C 1
ATOM 729 O O . SER A 1 99 ? 5.375 -17.756 -5.177 1.00 95.00 99 SER A O 1
ATOM 731 N N . ARG A 1 100 ? 4.468 -17.589 -7.221 1.00 92.19 100 ARG A N 1
ATOM 732 C CA . ARG A 1 100 ? 5.744 -17.776 -7.924 1.00 92.19 100 ARG A CA 1
ATOM 733 C C . ARG A 1 100 ? 6.705 -16.591 -7.737 1.00 92.19 100 ARG A C 1
ATOM 735 O O . ARG A 1 100 ? 7.913 -16.795 -7.770 1.00 92.19 100 ARG A O 1
ATOM 742 N N . VAL A 1 101 ? 6.192 -15.369 -7.584 1.00 92.19 101 VAL A N 1
ATOM 743 C CA . VAL A 1 101 ? 7.007 -14.137 -7.614 1.00 92.19 101 VAL A CA 1
ATOM 744 C C . VAL A 1 101 ? 7.179 -13.494 -6.241 1.00 92.19 101 VAL A C 1
ATOM 746 O O . VAL A 1 101 ? 8.096 -12.697 -6.052 1.00 92.19 101 VAL A O 1
ATOM 749 N N . SER A 1 102 ? 6.332 -13.831 -5.267 1.00 95.75 102 SER A N 1
ATOM 750 C CA . SER A 1 102 ? 6.347 -13.195 -3.952 1.00 95.75 102 SER A CA 1
ATOM 751 C C . SER A 1 102 ? 5.888 -14.111 -2.817 1.00 95.75 102 SER A C 1
ATOM 753 O O . SER A 1 102 ? 5.140 -15.070 -3.004 1.00 95.75 102 SER A O 1
ATOM 755 N N . SER A 1 103 ? 6.331 -13.780 -1.604 1.00 97.50 103 SER A N 1
ATOM 756 C CA . SER A 1 103 ? 5.805 -14.309 -0.346 1.00 97.50 103 SER A CA 1
ATOM 757 C C . SER A 1 103 ? 5.346 -13.152 0.539 1.00 97.50 103 SER A C 1
ATOM 759 O O . SER A 1 103 ? 6.113 -12.229 0.820 1.00 97.50 103 SER A O 1
ATOM 761 N N . ILE A 1 104 ? 4.089 -13.197 0.972 1.00 98.38 104 ILE A N 1
ATOM 762 C CA . ILE A 1 104 ? 3.420 -12.167 1.765 1.00 98.38 104 ILE A CA 1
ATOM 763 C C . ILE A 1 104 ? 3.097 -12.752 3.138 1.00 98.38 104 ILE A C 1
ATOM 765 O O . ILE A 1 104 ? 2.458 -13.798 3.245 1.00 98.38 104 ILE A O 1
ATOM 769 N N . LYS A 1 105 ? 3.523 -12.070 4.201 1.00 98.31 105 LYS A N 1
ATOM 770 C CA . LYS A 1 105 ? 3.204 -12.435 5.585 1.00 98.31 105 LYS A CA 1
ATOM 771 C C . LYS A 1 105 ? 2.145 -11.496 6.139 1.00 98.31 105 LYS A C 1
ATOM 773 O O . LYS A 1 105 ? 2.308 -10.280 6.056 1.00 98.31 105 LYS A O 1
ATOM 778 N N . ILE A 1 106 ? 1.110 -12.067 6.742 1.00 98.50 106 ILE A N 1
ATOM 779 C CA . ILE A 1 106 ? 0.046 -11.343 7.441 1.00 98.50 106 ILE A CA 1
ATOM 780 C C . ILE A 1 106 ? 0.241 -11.545 8.941 1.00 98.50 106 ILE A C 1
ATOM 782 O O . ILE A 1 106 ? 0.400 -12.685 9.383 1.00 98.50 106 ILE A O 1
ATOM 786 N N . ASP A 1 107 ? 0.251 -10.465 9.718 1.00 97.44 107 ASP A N 1
ATOM 787 C CA . ASP A 1 107 ? 0.397 -10.540 11.176 1.00 97.44 107 ASP A CA 1
ATOM 788 C C . ASP A 1 107 ? -0.935 -10.584 11.931 1.00 97.44 107 ASP A C 1
ATOM 790 O O . ASP A 1 107 ? -2.022 -10.480 11.362 1.00 97.44 107 ASP A O 1
ATOM 794 N N . GLU A 1 108 ? -0.833 -10.744 13.248 1.00 96.56 108 GLU A N 1
ATOM 795 C CA . GLU A 1 108 ? -1.965 -10.822 14.167 1.00 96.56 108 GLU A CA 1
ATOM 796 C C . GLU A 1 108 ? -2.804 -9.554 14.288 1.00 96.56 108 GLU A C 1
ATOM 798 O O . GLU A 1 108 ? -3.929 -9.638 14.765 1.00 96.56 108 GLU A O 1
ATOM 803 N N . PHE A 1 109 ? -2.340 -8.415 13.778 1.00 96.25 109 PHE A N 1
ATOM 804 C CA . PHE A 1 109 ? -3.130 -7.182 13.703 1.00 96.25 109 PHE A CA 1
ATOM 805 C C . PHE A 1 109 ? -3.781 -6.998 12.323 1.00 96.25 109 PHE A C 1
ATOM 807 O O . PHE A 1 109 ? -4.315 -5.935 11.998 1.00 96.25 109 PHE A O 1
ATOM 814 N N . GLY A 1 110 ? -3.760 -8.053 11.502 1.00 97.31 110 GLY A N 1
ATOM 815 C CA . GLY A 1 110 ? -4.384 -8.089 10.188 1.00 97.31 110 GLY A CA 1
ATOM 816 C C . GLY A 1 110 ? -3.721 -7.146 9.189 1.00 97.31 110 GLY A C 1
ATOM 817 O O . GLY A 1 110 ? -4.415 -6.566 8.348 1.00 97.31 110 GLY A O 1
ATOM 818 N N . ARG A 1 111 ? -2.401 -6.962 9.320 1.00 97.88 111 ARG A N 1
ATOM 819 C CA . ARG A 1 111 ? -1.564 -6.113 8.464 1.00 97.88 111 ARG A CA 1
ATOM 820 C C . ARG A 1 111 ? -0.729 -6.977 7.531 1.00 97.88 111 ARG A C 1
ATOM 822 O O . ARG A 1 111 ? -0.375 -8.107 7.873 1.00 97.88 111 ARG A O 1
ATOM 829 N N . ILE A 1 112 ? -0.342 -6.430 6.382 1.00 98.06 112 ILE A N 1
ATOM 830 C CA . ILE A 1 112 ? 0.701 -7.036 5.549 1.00 98.06 112 ILE A CA 1
ATOM 831 C C . ILE A 1 112 ? 2.051 -6.722 6.202 1.00 98.06 112 ILE A C 1
ATOM 833 O O . ILE A 1 112 ? 2.632 -5.658 6.016 1.00 98.06 112 ILE A O 1
ATOM 837 N N . ALA A 1 113 ? 2.545 -7.651 7.012 1.00 96.62 113 ALA A N 1
ATOM 838 C CA . ALA A 1 113 ? 3.739 -7.465 7.829 1.00 96.62 113 ALA A CA 1
ATOM 839 C C . ALA A 1 113 ? 5.031 -7.428 7.000 1.00 96.62 113 ALA A C 1
ATOM 841 O O . ALA A 1 113 ? 5.979 -6.705 7.336 1.00 96.62 113 ALA A O 1
ATOM 842 N N . GLN A 1 114 ? 5.075 -8.225 5.928 1.00 96.69 114 GLN A N 1
ATOM 843 C CA . GLN A 1 114 ? 6.200 -8.282 5.003 1.00 96.69 114 GLN A CA 1
ATOM 844 C C . GLN A 1 114 ? 5.758 -8.752 3.617 1.00 96.69 114 GLN A C 1
ATOM 846 O O . GLN A 1 114 ? 4.962 -9.683 3.508 1.00 96.69 114 GLN A O 1
ATOM 851 N N . VAL A 1 115 ? 6.359 -8.174 2.579 1.00 97.44 115 VAL A N 1
ATOM 852 C CA . VAL A 1 115 ? 6.346 -8.713 1.215 1.00 97.44 115 VAL A CA 1
ATOM 853 C C . VAL A 1 115 ? 7.786 -9.006 0.826 1.00 97.44 115 VAL A C 1
ATOM 855 O O . VAL A 1 115 ? 8.659 -8.150 0.961 1.00 97.44 115 VAL A O 1
ATOM 858 N N . THR A 1 116 ? 8.036 -10.240 0.400 1.00 96.94 116 THR A N 1
ATOM 859 C CA . THR A 1 116 ? 9.347 -10.711 -0.050 1.00 96.94 116 THR A CA 1
ATOM 860 C C . THR A 1 116 ? 9.265 -11.040 -1.531 1.00 96.94 116 THR A C 1
ATOM 862 O O . THR A 1 116 ? 8.449 -11.880 -1.909 1.00 96.94 116 THR A O 1
ATOM 865 N N . LEU A 1 117 ? 10.082 -10.395 -2.360 1.00 96.06 117 LEU A N 1
ATOM 866 C CA . LEU A 1 117 ? 10.146 -10.653 -3.797 1.00 96.06 117 LEU A CA 1
ATOM 867 C C . LEU A 1 117 ? 11.127 -11.796 -4.074 1.00 96.06 117 LEU A C 1
ATOM 869 O O . LEU A 1 117 ? 12.248 -11.789 -3.568 1.00 96.06 117 LEU A O 1
ATOM 873 N N . LEU A 1 118 ? 10.684 -12.793 -4.840 1.00 95.00 118 LEU A N 1
ATOM 874 C CA . LEU A 1 118 ? 11.377 -14.079 -4.999 1.00 95.00 118 LEU A CA 1
ATOM 875 C C . LEU A 1 118 ? 12.128 -14.219 -6.328 1.00 95.00 118 LEU A C 1
ATOM 877 O O . LEU A 1 118 ? 12.908 -15.156 -6.486 1.00 95.00 118 LEU A O 1
ATOM 881 N N . GLU A 1 119 ? 11.880 -13.329 -7.288 1.00 93.25 119 GLU A N 1
ATOM 882 C CA . GLU A 1 119 ? 12.536 -13.381 -8.593 1.00 93.25 119 GLU A CA 1
ATOM 883 C C . GLU A 1 119 ? 14.025 -13.019 -8.503 1.00 93.25 119 GLU A C 1
ATOM 885 O O . GLU A 1 119 ? 14.422 -12.130 -7.750 1.00 93.25 119 GLU A O 1
ATOM 890 N N . GLU A 1 120 ? 14.839 -13.666 -9.339 1.00 91.88 120 GLU A N 1
ATOM 891 C CA . GLU A 1 120 ? 16.303 -13.554 -9.314 1.00 91.88 120 GLU A CA 1
ATOM 892 C C . GLU A 1 120 ? 16.805 -12.111 -9.463 1.00 91.88 120 GLU A C 1
ATOM 894 O O . GLU A 1 120 ? 17.726 -11.698 -8.769 1.00 91.88 120 GLU A O 1
ATOM 899 N N . LYS A 1 121 ? 16.1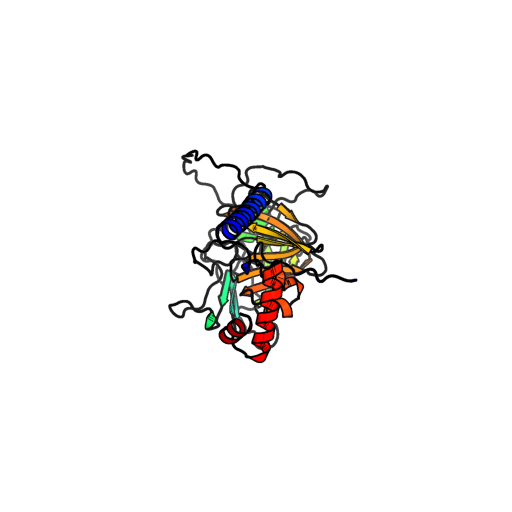35 -11.315 -10.306 1.00 90.44 121 LYS A N 1
ATOM 900 C CA . LYS A 1 121 ? 16.442 -9.893 -10.553 1.00 90.44 121 LYS A CA 1
ATOM 901 C C . LYS A 1 121 ? 16.333 -8.995 -9.313 1.00 90.44 121 LYS A C 1
ATOM 903 O O . LYS A 1 121 ? 16.797 -7.862 -9.367 1.00 90.44 121 LYS A O 1
ATOM 908 N N . TYR A 1 122 ? 15.681 -9.457 -8.245 1.00 91.81 122 TYR A N 1
ATOM 909 C CA . TYR A 1 122 ? 15.520 -8.696 -7.006 1.00 91.81 122 TYR A CA 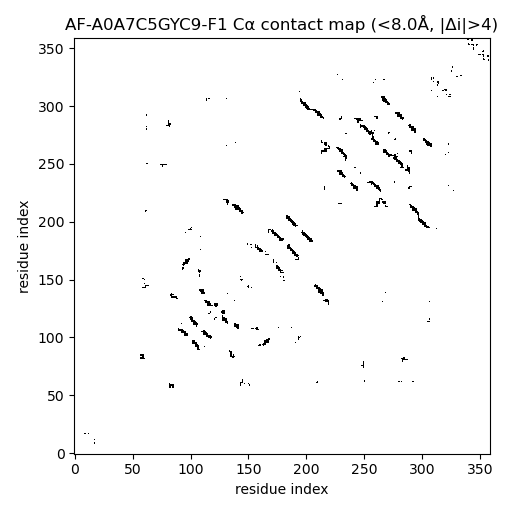1
ATOM 910 C C . TYR A 1 122 ? 16.453 -9.158 -5.895 1.00 91.81 122 TYR A C 1
ATOM 912 O O . TYR A 1 122 ? 16.446 -8.547 -4.833 1.00 91.81 122 TYR A O 1
ATOM 920 N N . ARG A 1 123 ? 17.210 -10.240 -6.080 1.00 90.12 123 ARG A N 1
ATOM 921 C CA . ARG A 1 123 ? 18.115 -10.708 -5.032 1.00 90.12 123 ARG A CA 1
ATOM 922 C C . ARG A 1 123 ? 19.204 -9.670 -4.769 1.00 90.12 123 ARG A C 1
ATOM 924 O O . ARG A 1 123 ? 19.656 -9.002 -5.695 1.00 90.12 123 ARG A O 1
ATOM 931 N N . ASP A 1 124 ? 19.589 -9.532 -3.505 1.00 84.81 124 ASP A N 1
ATOM 932 C CA . ASP A 1 124 ? 20.724 -8.691 -3.128 1.00 84.81 124 ASP A CA 1
ATOM 933 C C . ASP A 1 124 ? 22.065 -9.330 -3.534 1.00 84.81 124 ASP A C 1
ATOM 935 O O . ASP A 1 124 ? 22.109 -10.447 -4.058 1.00 84.81 124 ASP A O 1
ATOM 939 N N . ASP A 1 125 ? 23.168 -8.626 -3.276 1.00 84.94 125 ASP A N 1
ATOM 940 C CA . ASP A 1 125 ? 24.526 -9.087 -3.601 1.00 84.94 125 ASP A CA 1
ATOM 941 C C . ASP A 1 125 ? 24.903 -10.408 -2.889 1.00 84.94 125 ASP A C 1
ATOM 943 O O . ASP A 1 125 ? 25.822 -11.107 -3.314 1.00 84.94 125 ASP A O 1
ATOM 947 N N . GLU A 1 126 ? 24.181 -10.782 -1.825 1.00 88.25 126 GLU A N 1
ATOM 948 C CA . GLU A 1 126 ? 24.334 -12.046 -1.092 1.00 88.25 126 GLU A CA 1
ATOM 949 C C . GLU A 1 126 ? 23.369 -13.141 -1.590 1.00 88.25 126 GLU A C 1
ATOM 951 O O . GLU A 1 126 ? 23.306 -14.238 -1.024 1.00 88.25 126 GLU A O 1
ATOM 956 N N . GLY A 1 127 ? 22.589 -12.863 -2.637 1.00 89.25 127 GLY A N 1
ATOM 957 C CA . GLY A 1 127 ? 21.602 -13.773 -3.204 1.00 89.25 127 GLY A CA 1
ATOM 958 C C . GLY A 1 127 ? 20.322 -13.903 -2.373 1.00 89.25 127 GLY A C 1
ATOM 959 O O . GLY A 1 127 ? 19.515 -14.804 -2.632 1.00 89.25 127 GLY A O 1
ATOM 960 N N . LYS A 1 128 ? 20.090 -13.054 -1.366 1.00 91.06 128 LYS A N 1
ATOM 961 C CA . LYS A 1 128 ? 18.893 -13.133 -0.521 1.00 91.06 128 LYS A CA 1
ATOM 962 C C . LYS A 1 128 ? 17.697 -12.462 -1.205 1.00 91.06 128 LYS A C 1
ATOM 964 O O . LYS A 1 128 ? 17.847 -11.413 -1.828 1.00 91.06 128 LYS A O 1
ATOM 969 N N . PRO A 1 129 ? 16.485 -13.033 -1.071 1.00 93.38 129 PRO A N 1
ATOM 970 C CA . PRO A 1 129 ? 15.263 -12.396 -1.547 1.00 93.38 129 PRO A CA 1
ATOM 971 C C . PRO A 1 129 ? 15.027 -11.030 -0.893 1.00 93.38 129 PRO A C 1
ATOM 973 O O . PRO A 1 129 ? 15.188 -10.873 0.323 1.00 93.38 129 PRO A O 1
ATOM 976 N N . LEU A 1 130 ? 14.566 -10.069 -1.687 1.00 93.62 130 LEU A N 1
ATOM 977 C CA . LEU A 1 130 ? 14.341 -8.699 -1.241 1.00 93.62 130 LEU A CA 1
ATOM 978 C C . LEU A 1 130 ? 13.083 -8.571 -0.390 1.00 93.62 130 LEU A C 1
ATOM 980 O O . LEU A 1 130 ? 12.002 -9.001 -0.791 1.00 93.62 130 LEU A O 1
ATOM 984 N N . LYS A 1 131 ? 13.210 -7.916 0.763 1.00 94.56 131 LYS A N 1
ATOM 985 C CA . LYS A 1 131 ? 12.099 -7.575 1.661 1.00 94.56 131 LYS A CA 1
ATOM 986 C C . LYS A 1 131 ? 11.745 -6.102 1.511 1.00 94.56 131 LYS A C 1
ATOM 988 O O . LYS A 1 131 ? 12.636 -5.261 1.524 1.00 94.56 131 LYS A O 1
ATOM 993 N N . LEU A 1 132 ? 10.455 -5.789 1.423 1.00 95.00 132 LEU A N 1
ATOM 994 C CA . LEU A 1 132 ? 10.011 -4.422 1.139 1.00 95.00 132 LEU A CA 1
ATOM 995 C C . LEU A 1 132 ? 9.885 -3.534 2.383 1.00 95.00 132 LEU A C 1
ATOM 997 O O . LEU A 1 132 ? 10.073 -2.325 2.277 1.00 95.00 132 LEU A O 1
ATOM 1001 N N . PHE A 1 133 ? 9.586 -4.094 3.558 1.00 93.56 133 PHE A N 1
ATOM 1002 C CA . PHE A 1 133 ? 9.276 -3.296 4.751 1.00 93.56 133 PHE A CA 1
AT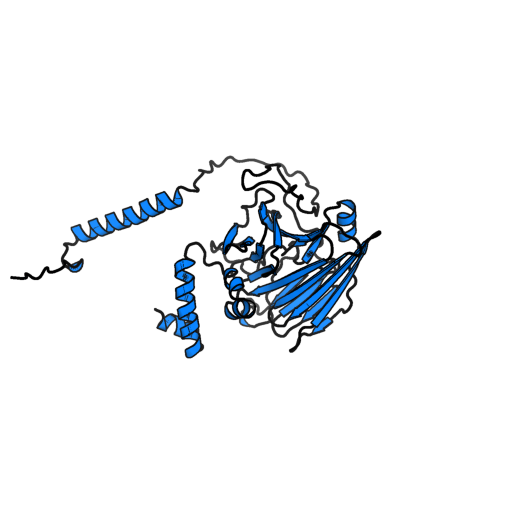OM 1003 C C . PHE A 1 133 ? 10.284 -3.499 5.885 1.00 93.56 133 PHE A C 1
ATOM 1005 O O . PHE A 1 133 ? 10.621 -4.635 6.234 1.00 93.56 133 PHE A O 1
ATOM 1012 N N . LYS A 1 134 ? 10.695 -2.399 6.531 1.00 89.44 134 LYS A N 1
ATOM 1013 C CA . LYS A 1 134 ? 11.460 -2.433 7.791 1.00 89.44 134 LYS A CA 1
ATOM 1014 C C . LYS A 1 134 ? 10.631 -3.020 8.929 1.00 89.44 134 LYS A C 1
ATOM 1016 O O . LYS A 1 134 ? 9.403 -2.985 8.875 1.00 89.44 134 LYS A O 1
ATOM 1021 N N . ALA A 1 135 ? 11.294 -3.543 9.959 1.00 87.12 135 ALA A N 1
ATOM 1022 C CA . ALA A 1 135 ? 10.627 -4.107 11.133 1.00 87.12 135 ALA A CA 1
ATOM 1023 C C . ALA A 1 135 ? 9.754 -3.065 11.860 1.00 87.12 135 ALA A C 1
ATOM 1025 O O . ALA A 1 135 ? 8.592 -3.352 12.133 1.00 87.12 135 ALA A O 1
ATOM 1026 N N . ASP A 1 136 ? 10.273 -1.848 12.046 1.00 85.50 136 ASP A N 1
ATOM 1027 C CA . ASP A 1 136 ? 9.640 -0.725 12.758 1.00 85.50 136 ASP A CA 1
ATOM 1028 C C . ASP A 1 136 ? 8.697 0.137 11.893 1.00 85.50 136 ASP A C 1
ATOM 1030 O O . ASP A 1 136 ? 8.213 1.176 12.339 1.00 85.50 136 ASP A O 1
ATOM 1034 N N . ALA A 1 137 ? 8.445 -0.257 10.642 1.00 90.06 137 ALA A N 1
ATOM 1035 C CA . ALA A 1 137 ? 7.580 0.488 9.729 1.00 90.06 137 ALA A CA 1
ATOM 1036 C C . ALA A 1 137 ? 6.092 0.311 10.064 1.00 90.06 137 ALA A C 1
ATOM 1038 O O . ALA A 1 137 ? 5.660 -0.783 10.443 1.00 90.06 137 ALA A O 1
ATOM 1039 N N . VAL A 1 138 ? 5.286 1.351 9.813 1.00 94.06 138 VAL A N 1
ATOM 1040 C CA . VAL A 1 138 ? 3.824 1.203 9.799 1.00 94.06 138 VAL A CA 1
ATOM 1041 C C . VAL A 1 138 ? 3.481 0.278 8.640 1.00 94.06 138 VAL A C 1
ATOM 1043 O O . VAL A 1 138 ? 3.948 0.479 7.517 1.00 94.06 138 VAL A O 1
ATOM 1046 N N . LYS A 1 139 ? 2.702 -0.766 8.904 1.00 96.31 139 LYS A N 1
ATOM 1047 C CA . LYS A 1 139 ? 2.467 -1.828 7.923 1.00 96.31 139 LYS A CA 1
ATOM 1048 C C . LYS A 1 139 ? 1.238 -1.531 7.062 1.00 96.31 139 LYS A C 1
ATOM 1050 O O . LYS A 1 139 ? 0.256 -1.001 7.587 1.00 96.31 139 LYS A O 1
ATOM 1055 N N . PRO A 1 140 ? 1.250 -1.897 5.768 1.00 98.00 140 PRO A N 1
ATOM 1056 C CA . PRO A 1 140 ? 0.059 -1.818 4.938 1.00 98.00 140 PRO A CA 1
ATOM 1057 C C . PRO A 1 140 ? -1.117 -2.571 5.558 1.00 98.00 140 PRO A C 1
ATOM 1059 O O . PRO A 1 140 ? -0.948 -3.610 6.202 1.00 98.00 140 PRO A O 1
ATOM 1062 N N . LEU A 1 141 ? -2.317 -2.056 5.314 1.00 98.38 141 LEU A N 1
ATOM 1063 C CA . LEU A 1 141 ? -3.585 -2.573 5.828 1.00 98.38 141 LEU A CA 1
ATOM 1064 C C . LEU A 1 141 ? -3.768 -2.462 7.347 1.00 98.38 141 LEU A C 1
ATOM 1066 O O . LEU A 1 141 ? -4.748 -2.993 7.878 1.00 98.38 141 LEU A O 1
ATOM 1070 N N . GLU A 1 142 ? -2.885 -1.755 8.058 1.00 97.94 142 GLU A N 1
ATOM 1071 C CA . GLU A 1 142 ? -3.167 -1.348 9.435 1.00 97.94 142 GLU A CA 1
ATOM 1072 C C . GLU A 1 142 ? -4.461 -0.533 9.476 1.00 97.94 142 GLU A C 1
ATOM 1074 O O . GLU A 1 142 ? -4.665 0.383 8.676 1.00 97.94 142 GLU A O 1
ATOM 1079 N N . LEU A 1 143 ? -5.353 -0.934 10.382 1.00 97.25 143 LEU A N 1
ATOM 1080 C CA . LEU A 1 143 ? -6.648 -0.307 10.579 1.00 97.25 143 LEU A CA 1
ATOM 1081 C C . LEU A 1 143 ? -6.601 0.506 11.867 1.00 97.25 143 LEU A C 1
ATOM 1083 O O . LEU A 1 143 ? -6.162 -0.003 12.897 1.00 97.25 143 LEU A O 1
ATOM 1087 N N . ARG A 1 144 ? -7.062 1.755 11.802 1.00 96.75 144 ARG A N 1
ATOM 1088 C CA . ARG A 1 144 ? -7.181 2.642 12.963 1.00 96.75 144 ARG A CA 1
ATOM 1089 C C . ARG A 1 144 ? -8.608 3.145 13.083 1.00 96.75 144 ARG A C 1
ATOM 1091 O O . ARG A 1 144 ? -9.177 3.595 12.093 1.00 96.75 144 ARG A O 1
ATOM 1098 N N . PHE A 1 145 ? -9.183 3.077 14.275 1.00 96.75 145 PHE A N 1
ATOM 1099 C CA . PHE A 1 145 ? -10.522 3.606 14.530 1.00 96.75 145 PHE A CA 1
ATOM 1100 C C . PHE A 1 145 ? -10.457 5.076 14.928 1.00 96.75 145 PHE A C 1
ATOM 1102 O O . PHE A 1 145 ? -9.533 5.495 15.622 1.00 96.75 145 PHE A O 1
ATOM 1109 N N . SER A 1 146 ? -11.462 5.851 14.518 1.00 94.50 146 SER A N 1
ATOM 1110 C CA . SER A 1 146 ? -11.613 7.232 14.988 1.00 94.50 146 SER A CA 1
ATOM 1111 C C . SER A 1 146 ? -11.920 7.307 16.485 1.00 94.50 146 SER A C 1
ATOM 1113 O O . SER A 1 146 ? -11.501 8.256 17.140 1.00 94.50 146 SER A O 1
ATOM 1115 N N . ASP A 1 147 ? -12.629 6.311 17.027 1.00 94.25 147 ASP A N 1
ATOM 1116 C CA . ASP A 1 147 ? -12.863 6.177 18.467 1.00 94.25 147 ASP A CA 1
ATOM 1117 C C . ASP A 1 147 ? -11.568 5.726 19.178 1.00 94.25 147 ASP A C 1
ATOM 1119 O O . ASP A 1 147 ? -11.073 4.629 18.893 1.00 94.25 147 ASP A O 1
ATOM 1123 N N . PRO A 1 148 ? -10.997 6.527 20.101 1.00 93.00 148 PRO A N 1
ATOM 1124 C CA . PRO A 1 148 ? -9.709 6.214 20.721 1.00 93.00 148 PRO A CA 1
ATOM 1125 C C . PRO A 1 148 ? -9.719 4.946 21.580 1.00 93.00 148 PRO A C 1
ATOM 1127 O O . PRO A 1 148 ? -8.711 4.239 21.644 1.00 93.00 148 PRO A O 1
ATOM 1130 N N . THR A 1 149 ? -10.838 4.644 22.245 1.00 95.19 149 THR A N 1
ATOM 1131 C CA . THR A 1 149 ? -10.963 3.474 23.123 1.00 95.19 149 THR A CA 1
ATOM 1132 C C . THR A 1 149 ? -10.990 2.194 22.300 1.00 95.19 149 THR A C 1
ATOM 1134 O O . THR A 1 149 ? -10.202 1.281 22.553 1.00 95.19 149 THR A O 1
ATOM 1137 N N . LEU A 1 150 ? -11.829 2.162 21.268 1.00 96.25 150 LEU A N 1
ATOM 1138 C CA . LEU A 1 150 ? -11.907 1.068 20.310 1.00 96.25 150 LEU A CA 1
ATOM 1139 C C . LEU A 1 150 ? -10.586 0.894 19.553 1.00 96.25 150 LEU A C 1
ATOM 1141 O O . LEU A 1 150 ? -10.124 -0.228 19.352 1.00 96.25 150 LEU A O 1
ATOM 1145 N N . ASN A 1 151 ? -9.938 1.996 19.169 1.00 96.38 151 ASN A N 1
ATOM 1146 C CA . ASN A 1 151 ? -8.630 1.960 18.525 1.00 96.38 151 ASN A CA 1
ATOM 1147 C C . ASN A 1 151 ? -7.579 1.304 19.431 1.00 96.38 151 ASN A C 1
ATOM 1149 O O . ASN A 1 151 ? -6.869 0.397 19.003 1.00 96.38 151 ASN A O 1
ATOM 1153 N N . ALA A 1 152 ? -7.512 1.703 20.704 1.00 95.06 152 ALA A N 1
ATOM 1154 C CA . ALA A 1 152 ? -6.589 1.108 21.666 1.00 95.06 152 ALA A CA 1
ATOM 1155 C C . ALA A 1 152 ? -6.864 -0.386 21.917 1.00 95.06 152 ALA A C 1
ATOM 1157 O O . ALA A 1 152 ? -5.927 -1.146 22.169 1.00 95.06 152 ALA A O 1
ATOM 1158 N N . GLU A 1 153 ? -8.126 -0.819 21.857 1.00 96.56 153 GLU A N 1
ATOM 1159 C CA . GLU A 1 153 ? -8.507 -2.233 21.926 1.00 96.56 153 GLU A CA 1
ATOM 1160 C C . GLU A 1 153 ? -8.051 -3.008 20.679 1.00 96.56 153 GLU A C 1
ATOM 1162 O O . GLU A 1 153 ? -7.471 -4.090 20.801 1.00 96.56 153 GLU A O 1
ATOM 1167 N N . ALA A 1 154 ? -8.222 -2.433 19.485 1.00 96.44 154 ALA A N 1
ATOM 1168 C CA . ALA A 1 154 ? -7.860 -3.059 18.212 1.00 96.44 154 ALA A CA 1
ATOM 1169 C C . ALA A 1 154 ? -6.359 -3.377 18.081 1.00 96.44 154 ALA A C 1
ATOM 1171 O O . ALA A 1 154 ? -5.992 -4.328 17.394 1.00 96.44 154 ALA A O 1
ATOM 1172 N N . PHE A 1 155 ? -5.489 -2.635 18.773 1.00 94.88 155 PHE A N 1
ATOM 1173 C CA . PHE A 1 155 ? -4.047 -2.918 18.853 1.00 94.88 155 PHE A CA 1
ATOM 1174 C C . PHE A 1 155 ? -3.658 -3.927 19.950 1.00 94.88 155 PHE A C 1
ATOM 1176 O O . PHE A 1 155 ? -2.476 -4.215 20.138 1.00 94.88 155 PHE A O 1
ATOM 1183 N N . LYS A 1 156 ? -4.631 -4.475 20.685 1.00 94.81 156 LYS A N 1
ATOM 1184 C CA . LYS A 1 156 ? -4.423 -5.504 21.720 1.00 94.81 156 LYS A CA 1
ATOM 1185 C C . LYS A 1 156 ? -5.079 -6.829 21.362 1.00 94.81 156 LYS A C 1
ATOM 1187 O O . LYS A 1 156 ? -4.557 -7.880 21.723 1.00 94.81 156 LYS A O 1
ATOM 1192 N N . VAL A 1 157 ? -6.218 -6.784 20.678 1.00 97.00 157 VAL A N 1
ATOM 1193 C CA . VAL A 1 157 ? -6.983 -7.977 20.312 1.00 97.00 157 VAL A CA 1
ATOM 1194 C C . VAL A 1 157 ? -6.534 -8.473 18.936 1.00 97.00 157 VAL A C 1
ATOM 1196 O O . VAL A 1 157 ? -6.710 -7.752 17.955 1.00 97.00 157 VAL A O 1
ATOM 1199 N N . PRO A 1 158 ? -5.974 -9.687 18.811 1.00 97.44 158 PRO A N 1
ATOM 1200 C CA . PRO A 1 158 ? -5.526 -10.193 17.523 1.00 97.44 158 PRO A CA 1
ATOM 1201 C C . PRO A 1 158 ? -6.700 -10.608 16.627 1.00 97.44 158 PRO A C 1
ATOM 1203 O O . PRO A 1 158 ? -7.742 -11.079 17.090 1.00 97.44 158 PRO A O 1
ATOM 1206 N N . TYR A 1 159 ? -6.494 -10.507 15.319 1.00 98.56 159 TYR A N 1
ATOM 1207 C CA . TYR A 1 159 ? -7.330 -11.146 14.312 1.00 98.56 159 TYR A CA 1
ATOM 1208 C C . TYR A 1 159 ? -7.187 -12.674 14.378 1.00 98.56 159 TYR A C 1
ATOM 1210 O O . TYR A 1 159 ? -6.159 -13.228 14.778 1.00 98.56 159 TYR A O 1
ATOM 1218 N N . ARG A 1 160 ? -8.217 -13.371 13.901 1.00 98.50 160 ARG A N 1
ATOM 1219 C CA . ARG A 1 160 ? -8.175 -14.783 13.511 1.00 98.50 160 ARG A CA 1
ATOM 1220 C C . ARG A 1 160 ? -8.207 -14.879 11.994 1.00 98.50 160 ARG A C 1
ATOM 1222 O O . ARG A 1 160 ? -8.988 -14.177 11.359 1.00 98.50 160 ARG A O 1
ATOM 1229 N N . ALA A 1 161 ? -7.383 -15.748 11.427 1.00 98.50 161 ALA A N 1
ATOM 1230 C CA . ALA A 1 161 ? -7.370 -16.027 9.997 1.00 98.50 161 ALA A CA 1
ATOM 1231 C C . ALA A 1 161 ? -8.196 -17.279 9.681 1.00 98.50 161 ALA A C 1
ATOM 1233 O O . ALA A 1 161 ? -8.152 -18.246 10.439 1.00 98.50 161 ALA A O 1
ATOM 1234 N N . SER A 1 162 ? -8.914 -17.279 8.556 1.00 98.62 162 SER A N 1
ATOM 1235 C CA . SER A 1 162 ? -9.628 -18.463 8.059 1.00 98.62 162 SER A CA 1
ATOM 1236 C C . SER A 1 162 ? -8.682 -19.589 7.632 1.00 98.62 162 SER A C 1
ATOM 1238 O O . SER A 1 162 ? -9.049 -20.758 7.692 1.00 98.62 162 SER A O 1
ATOM 1240 N N . VAL A 1 163 ? -7.466 -19.234 7.214 1.00 98.00 163 VAL A N 1
ATOM 1241 C CA . VAL A 1 163 ? -6.412 -20.138 6.739 1.00 98.00 163 VAL A CA 1
ATOM 1242 C C . VAL A 1 163 ? -5.033 -19.573 7.105 1.00 98.00 163 VAL A C 1
ATOM 1244 O O . VAL A 1 163 ? -4.855 -18.358 7.168 1.00 98.00 163 VAL A O 1
ATOM 1247 N N . HIS A 1 164 ? -4.049 -20.447 7.331 1.00 97.88 164 HIS A N 1
ATOM 1248 C CA . HIS A 1 164 ? -2.681 -20.059 7.721 1.00 97.88 164 HIS A CA 1
ATOM 1249 C C . HIS A 1 164 ? -1.665 -20.113 6.565 1.00 97.88 164 HIS A C 1
ATOM 1251 O O . HIS A 1 164 ? -0.620 -19.465 6.621 1.00 97.88 164 HIS A O 1
ATOM 1257 N N . GLU A 1 165 ? -1.967 -20.841 5.491 1.00 97.62 165 GLU A N 1
ATOM 1258 C CA . GLU A 1 165 ? -1.156 -20.878 4.273 1.00 97.62 165 GLU A CA 1
ATOM 1259 C C . GLU A 1 165 ? -2.054 -20.786 3.042 1.00 97.62 165 GLU A C 1
ATOM 1261 O O . GLU A 1 165 ? -3.049 -21.501 2.943 1.00 97.62 165 GLU A O 1
ATOM 1266 N N . LEU A 1 166 ? -1.678 -19.930 2.092 1.00 96.50 166 LEU A N 1
ATOM 1267 C CA . LEU A 1 166 ? -2.280 -19.865 0.761 1.00 96.50 166 LEU A CA 1
ATOM 1268 C C . LEU A 1 166 ? -1.174 -19.994 -0.284 1.00 96.50 166 LEU A C 1
ATOM 1270 O O . LEU A 1 166 ? -0.105 -19.393 -0.146 1.00 96.50 166 LEU A O 1
ATOM 1274 N N . ARG A 1 167 ? -1.434 -20.754 -1.350 1.00 96.12 167 ARG A N 1
ATOM 1275 C CA . ARG A 1 167 ? -0.512 -20.913 -2.482 1.00 96.12 167 ARG A CA 1
ATOM 1276 C C . ARG A 1 167 ? -1.225 -20.562 -3.778 1.00 96.12 167 ARG A C 1
ATOM 1278 O O . ARG A 1 167 ? -1.984 -21.368 -4.303 1.00 96.12 167 ARG A O 1
ATOM 1285 N N . ILE A 1 168 ? -0.940 -19.375 -4.294 1.00 95.31 168 ILE A N 1
ATOM 1286 C CA . ILE A 1 168 ? -1.522 -18.854 -5.527 1.00 95.31 168 ILE A CA 1
ATOM 1287 C C . ILE A 1 168 ? -0.757 -19.455 -6.705 1.00 95.31 168 ILE A C 1
ATOM 1289 O O . ILE A 1 168 ? 0.443 -19.210 -6.862 1.00 95.31 168 ILE A O 1
ATOM 1293 N N . LYS A 1 169 ? -1.447 -20.262 -7.514 1.00 90.75 169 LYS A N 1
ATOM 1294 C CA . LYS A 1 169 ? -0.894 -20.858 -8.739 1.00 90.75 169 LYS A CA 1
ATOM 1295 C C . LYS A 1 169 ? -1.348 -20.070 -9.961 1.00 90.75 169 LYS A C 1
ATOM 1297 O O . LYS A 1 169 ? -0.586 -19.254 -10.462 1.00 90.75 169 LYS A O 1
ATOM 1302 N N . ASP A 1 170 ? -2.603 -20.272 -10.359 1.00 85.69 170 ASP A N 1
ATOM 1303 C CA . ASP A 1 170 ? -3.182 -19.682 -11.574 1.00 85.69 170 ASP A CA 1
ATOM 1304 C C . ASP A 1 170 ? -4.438 -18.847 -11.283 1.00 85.69 170 ASP A C 1
ATOM 1306 O O . ASP A 1 170 ? -4.711 -17.868 -11.973 1.00 85.69 170 ASP A O 1
ATOM 1310 N N . ALA A 1 171 ? -5.195 -19.210 -10.242 1.00 93.12 171 ALA A N 1
ATOM 1311 C CA . ALA A 1 171 ? -6.395 -18.504 -9.809 1.00 93.12 171 ALA A CA 1
ATOM 1312 C C . ALA A 1 171 ? -6.136 -17.725 -8.508 1.00 93.12 171 ALA A C 1
ATOM 1314 O O . ALA A 1 171 ? -5.319 -18.161 -7.691 1.00 93.12 171 ALA A O 1
ATOM 1315 N N . PRO A 1 172 ? -6.824 -16.590 -8.300 1.00 96.81 172 PRO A N 1
ATOM 1316 C CA . PRO A 1 172 ? -6.724 -15.840 -7.058 1.00 96.81 172 PRO A CA 1
ATOM 1317 C C . PRO A 1 172 ? -7.315 -16.605 -5.876 1.00 96.81 172 PRO A C 1
ATOM 1319 O O . PRO A 1 172 ? -8.358 -17.247 -6.004 1.00 96.81 172 PRO A O 1
ATOM 1322 N N . GLU A 1 173 ? -6.688 -16.443 -4.717 1.00 97.81 173 GLU A N 1
ATOM 1323 C CA . GLU A 1 173 ? -7.067 -17.096 -3.461 1.00 97.81 173 GLU A CA 1
ATOM 1324 C C . GLU A 1 173 ? -7.454 -16.047 -2.415 1.00 97.81 173 GLU A C 1
ATOM 1326 O O . GLU A 1 173 ? -6.883 -14.954 -2.377 1.00 97.81 173 GLU A O 1
ATOM 1331 N N . THR A 1 174 ? -8.409 -16.382 -1.548 1.00 98.38 174 THR A N 1
ATOM 1332 C CA . THR A 1 174 ? -8.957 -15.444 -0.559 1.00 98.38 174 THR A CA 1
ATOM 1333 C C . THR A 1 174 ? -8.666 -15.896 0.866 1.00 98.38 174 THR A C 1
ATOM 1335 O O . THR A 1 174 ? -8.880 -17.051 1.226 1.00 98.38 174 THR A O 1
ATOM 1338 N N . ILE A 1 175 ? -8.242 -14.952 1.706 1.00 98.62 175 ILE A N 1
ATOM 1339 C CA . ILE A 1 175 ? -8.173 -15.106 3.160 1.00 98.62 175 ILE A CA 1
ATOM 1340 C C . ILE A 1 175 ? -9.178 -14.172 3.828 1.00 98.62 175 ILE A C 1
ATOM 1342 O O . ILE A 1 175 ? -9.334 -13.015 3.435 1.00 98.62 175 ILE A O 1
ATOM 1346 N N . THR A 1 176 ? -9.834 -14.662 4.875 1.00 98.81 176 THR A N 1
ATOM 1347 C CA . THR A 1 176 ? -10.711 -13.857 5.723 1.00 98.81 176 THR A CA 1
ATOM 1348 C C . THR A 1 176 ? -10.061 -13.698 7.088 1.00 98.81 176 THR A C 1
ATOM 1350 O O . THR A 1 176 ? -9.722 -14.681 7.744 1.00 98.81 176 THR A O 1
ATOM 1353 N N . LEU A 1 177 ? -9.887 -12.455 7.522 1.00 98.81 177 LEU A N 1
ATOM 1354 C CA . LEU A 1 177 ? -9.398 -12.094 8.845 1.00 98.81 177 LEU A CA 1
ATOM 1355 C C . LEU A 1 177 ? -10.567 -11.532 9.651 1.00 98.81 177 LEU A C 1
ATOM 1357 O O . LEU A 1 177 ? -11.230 -10.603 9.198 1.00 98.81 177 LEU A O 1
ATOM 1361 N N . THR A 1 178 ? -10.811 -12.070 10.842 1.00 98.81 178 THR A N 1
ATOM 1362 C CA . THR A 1 178 ? -11.893 -11.626 11.735 1.00 98.81 178 THR A CA 1
ATOM 1363 C C . THR A 1 178 ? -11.324 -11.165 13.071 1.00 98.81 178 THR A C 1
ATOM 1365 O O . THR A 1 178 ? -10.596 -11.919 13.714 1.00 98.81 178 THR A O 1
ATOM 1368 N N . GLN A 1 179 ? -11.661 -9.951 13.499 1.00 98.62 179 GLN A N 1
ATOM 1369 C CA . GLN A 1 179 ? -11.320 -9.401 14.812 1.00 98.62 179 GLN A CA 1
ATOM 1370 C C . GLN A 1 179 ? -12.609 -9.139 15.590 1.00 98.62 179 GLN A C 1
ATOM 1372 O O . GLN A 1 179 ? -13.473 -8.399 15.125 1.00 98.62 179 GLN A O 1
ATOM 1377 N N . GLU A 1 180 ? -12.733 -9.754 16.763 1.00 98.44 180 GLU A N 1
ATOM 1378 C CA . GLU A 1 180 ? -13.876 -9.577 17.665 1.00 98.44 180 GLU A CA 1
ATOM 1379 C C . GLU A 1 180 ? -13.480 -8.618 18.785 1.00 98.44 180 GLU A C 1
ATOM 1381 O O . GLU A 1 180 ? -12.748 -9.000 19.696 1.00 98.44 180 GLU A O 1
ATOM 1386 N N . LEU A 1 181 ? -13.939 -7.376 18.694 1.00 98.19 181 LEU A N 1
ATOM 1387 C CA . LEU A 1 181 ? -13.760 -6.336 19.702 1.00 98.19 181 LEU A CA 1
ATOM 1388 C C . LEU A 1 181 ? -15.017 -6.227 20.566 1.00 98.19 181 LEU A C 1
ATOM 1390 O O . LEU A 1 181 ? -16.073 -6.794 20.262 1.00 98.19 181 LEU A O 1
ATOM 1394 N N . THR A 1 182 ? -14.934 -5.447 21.637 1.00 97.12 182 THR A N 1
ATOM 1395 C CA . THR A 1 182 ? -16.066 -5.196 22.524 1.00 97.12 182 THR A CA 1
ATOM 1396 C C . THR A 1 182 ? -17.197 -4.498 21.762 1.00 97.12 182 THR A C 1
ATOM 1398 O O . THR A 1 182 ? -17.166 -3.303 21.471 1.00 97.12 182 THR A O 1
ATOM 1401 N N . GLY A 1 183 ? -18.234 -5.266 21.419 1.00 95.94 183 GLY A N 1
ATOM 1402 C CA . GLY A 1 183 ? -19.415 -4.768 20.713 1.00 95.94 183 GLY A CA 1
ATOM 1403 C C . GLY A 1 183 ? -19.176 -4.387 19.247 1.00 95.94 183 GLY A C 1
ATOM 1404 O O . GLY A 1 183 ? -19.971 -3.612 18.705 1.00 95.94 183 GLY A O 1
ATOM 1405 N N . LEU A 1 184 ? -18.106 -4.880 18.615 1.00 98.00 184 LEU A N 1
ATOM 1406 C CA . LEU A 1 184 ? -17.810 -4.682 17.196 1.00 98.00 184 LEU A CA 1
ATOM 1407 C C . LEU A 1 184 ? -17.044 -5.886 16.633 1.00 98.00 184 LEU A C 1
ATOM 1409 O O . LEU A 1 184 ? -16.028 -6.286 17.185 1.00 98.00 184 LEU A O 1
ATOM 1413 N N . THR A 1 185 ? -17.466 -6.390 15.480 1.00 98.44 185 THR A N 1
ATOM 1414 C CA . THR A 1 185 ? -16.716 -7.386 14.706 1.00 98.44 185 THR A CA 1
ATOM 1415 C C . THR A 1 185 ? -16.185 -6.720 13.448 1.00 98.44 185 THR A C 1
ATOM 1417 O O . THR A 1 185 ? -16.947 -6.075 12.726 1.00 98.44 185 THR A O 1
ATOM 1420 N N . VAL A 1 186 ? -14.895 -6.888 13.167 1.00 98.62 186 VAL A N 1
ATOM 1421 C CA . VAL A 1 186 ? -14.244 -6.429 11.935 1.00 98.62 186 VAL A CA 1
ATOM 1422 C C . VAL A 1 186 ? -13.904 -7.641 11.087 1.00 98.62 186 VAL A C 1
ATOM 1424 O O . VAL A 1 186 ? -13.239 -8.562 11.558 1.00 98.62 186 VAL A O 1
ATOM 1427 N N . THR A 1 187 ? -14.318 -7.633 9.825 1.00 98.69 187 THR A N 1
ATOM 1428 C CA . THR A 1 187 ? -13.965 -8.663 8.846 1.00 98.69 187 THR A CA 1
ATOM 1429 C C . THR A 1 187 ? -13.184 -8.031 7.703 1.00 98.69 187 THR A C 1
ATOM 1431 O O . THR A 1 187 ? -13.689 -7.127 7.041 1.00 98.69 187 THR A O 1
ATOM 1434 N N . LYS A 1 188 ? -11.966 -8.516 7.448 1.00 98.69 188 LYS A N 1
ATOM 1435 C CA . LYS A 1 188 ? -11.189 -8.209 6.241 1.00 98.69 188 LYS A CA 1
ATOM 1436 C C . LYS A 1 188 ? -11.176 -9.435 5.342 1.00 98.69 188 LYS A C 1
ATOM 1438 O O . LYS A 1 188 ? -10.689 -10.486 5.741 1.00 98.69 188 LYS A O 1
ATOM 1443 N N . GLU A 1 189 ? -11.681 -9.303 4.132 1.00 98.75 189 GLU A N 1
ATOM 1444 C CA . GLU A 1 189 ? -11.574 -10.316 3.090 1.00 98.75 189 GLU A CA 1
ATOM 1445 C C . GLU A 1 189 ? -10.549 -9.834 2.069 1.00 98.75 189 GLU A C 1
ATOM 1447 O O . GLU A 1 189 ? -10.727 -8.775 1.465 1.00 98.75 189 GLU A O 1
ATOM 1452 N N . ILE A 1 190 ? -9.449 -10.575 1.932 1.00 98.81 190 ILE A N 1
ATOM 1453 C CA . ILE A 1 190 ? -8.325 -10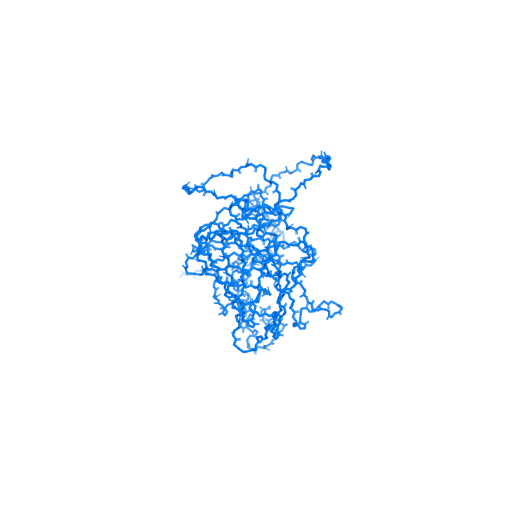.200 1.076 1.00 98.81 190 ILE A CA 1
ATOM 1454 C C . ILE A 1 190 ? -8.159 -11.266 0.005 1.00 98.81 190 ILE A C 1
ATOM 1456 O O . ILE A 1 190 ? -7.847 -12.417 0.314 1.00 98.81 190 ILE A O 1
ATOM 1460 N N . ARG A 1 191 ? -8.366 -10.874 -1.250 1.00 98.62 191 ARG A N 1
ATOM 1461 C CA . ARG A 1 191 ? -8.216 -11.736 -2.420 1.00 98.62 191 ARG A CA 1
ATOM 1462 C C . ARG A 1 191 ? -6.886 -11.439 -3.086 1.00 98.62 191 ARG A C 1
ATOM 1464 O O . ARG A 1 191 ? -6.724 -10.364 -3.648 1.00 98.62 191 ARG A O 1
ATOM 1471 N N . PHE A 1 192 ? -5.947 -12.371 -3.030 1.00 98.38 192 PHE A N 1
ATOM 1472 C CA . PHE A 1 192 ? -4.609 -12.194 -3.579 1.00 98.38 192 PHE A CA 1
ATOM 1473 C C . PHE A 1 192 ? -4.472 -12.798 -4.972 1.00 98.38 192 PHE A C 1
ATOM 1475 O O . PHE A 1 192 ? -5.042 -13.849 -5.270 1.00 98.38 192 PHE A O 1
ATOM 1482 N N . TYR A 1 193 ? -3.637 -12.158 -5.785 1.00 96.88 193 TYR A N 1
ATOM 1483 C CA . TYR A 1 193 ? -3.305 -12.571 -7.142 1.00 96.88 193 TYR A CA 1
ATOM 1484 C C . TYR A 1 193 ? -1.794 -12.781 -7.288 1.00 96.88 193 TYR A C 1
ATOM 1486 O O . TYR A 1 193 ? -1.006 -12.487 -6.387 1.00 96.88 193 TYR A O 1
ATOM 1494 N N . THR A 1 194 ? -1.372 -13.338 -8.422 1.00 93.12 194 THR A N 1
ATOM 1495 C CA . THR A 1 194 ? 0.024 -13.738 -8.647 1.00 93.12 194 THR A CA 1
ATOM 1496 C C . THR A 1 194 ? 0.972 -12.579 -8.927 1.00 93.12 194 THR A C 1
ATOM 1498 O O . THR A 1 194 ? 2.166 -12.745 -8.736 1.00 93.12 194 THR A O 1
ATOM 1501 N N . ASP A 1 195 ? 0.488 -11.424 -9.366 1.00 92.44 195 ASP A N 1
ATOM 1502 C CA . ASP A 1 195 ? 1.297 -10.289 -9.842 1.00 92.44 195 ASP A CA 1
ATOM 1503 C C . ASP A 1 195 ? 1.554 -9.206 -8.769 1.00 92.44 195 ASP A C 1
ATOM 1505 O O . ASP A 1 195 ? 2.168 -8.180 -9.060 1.00 92.44 195 ASP A O 1
ATOM 1509 N N . GLY A 1 196 ? 1.092 -9.427 -7.534 1.00 92.31 196 GLY A N 1
ATOM 1510 C CA . GLY A 1 196 ? 1.203 -8.480 -6.421 1.00 92.31 196 GLY A CA 1
ATOM 1511 C C . GLY A 1 196 ? -0.027 -7.595 -6.193 1.00 92.31 196 GLY A C 1
ATOM 1512 O O . GLY A 1 196 ? -0.041 -6.850 -5.208 1.00 92.31 196 GLY A O 1
ATOM 1513 N N . HIS A 1 197 ? -1.065 -7.679 -7.037 1.00 96.00 197 HIS A N 1
ATOM 1514 C CA . HIS A 1 197 ? -2.350 -7.045 -6.738 1.00 96.00 197 HIS A CA 1
ATOM 1515 C C . HIS A 1 197 ? -3.193 -7.865 -5.756 1.00 96.00 197 HIS A C 1
ATOM 1517 O O . HIS A 1 197 ? -3.029 -9.082 -5.601 1.00 96.00 197 HIS A O 1
ATOM 1523 N N . TYR A 1 198 ? -4.098 -7.178 -5.066 1.00 98.50 198 TYR A N 1
ATOM 1524 C CA . TYR A 1 198 ? -5.078 -7.788 -4.181 1.00 98.50 198 TYR A CA 1
ATOM 1525 C C . TYR A 1 198 ? -6.360 -6.960 -4.117 1.00 98.50 198 TYR A C 1
ATOM 1527 O O . TYR A 1 198 ? -6.313 -5.735 -4.126 1.00 98.50 198 TYR A O 1
ATOM 1535 N N . GLY A 1 199 ? -7.492 -7.642 -3.975 1.00 98.56 199 GLY A N 1
ATOM 1536 C CA . GLY A 1 199 ? -8.756 -7.019 -3.596 1.00 98.56 199 GLY A CA 1
ATOM 1537 C C . GLY A 1 199 ? -8.907 -7.027 -2.079 1.00 98.56 199 GLY A C 1
ATOM 1538 O O . GLY A 1 199 ? -8.546 -8.009 -1.429 1.00 98.56 199 GLY A O 1
ATOM 1539 N N . LEU A 1 200 ? -9.447 -5.954 -1.510 1.00 98.69 200 LEU A N 1
ATOM 1540 C CA . LEU A 1 200 ? -9.721 -5.820 -0.083 1.00 98.69 200 LEU A CA 1
ATOM 1541 C C . LEU A 1 200 ? -11.175 -5.402 0.139 1.00 98.69 200 LEU A C 1
ATOM 1543 O O . LEU A 1 200 ? -11.589 -4.318 -0.269 1.00 98.69 200 LEU A O 1
ATOM 1547 N N . SER A 1 201 ? -11.925 -6.221 0.875 1.00 98.44 201 SER A N 1
ATOM 1548 C CA . SER A 1 201 ? -13.198 -5.822 1.475 1.00 98.44 201 SER A CA 1
ATOM 1549 C C . SER A 1 201 ? -13.051 -5.742 2.989 1.00 98.44 201 SER A C 1
ATOM 1551 O O . SER A 1 201 ? -12.643 -6.712 3.623 1.00 98.44 201 SER A O 1
ATOM 1553 N N . VAL A 1 202 ? -13.394 -4.596 3.574 1.00 98.44 202 VAL A N 1
ATOM 1554 C CA . VAL A 1 202 ? -13.448 -4.403 5.026 1.00 98.44 202 VAL A CA 1
ATOM 1555 C C . VAL A 1 202 ? -14.880 -4.117 5.429 1.00 98.44 202 VAL A C 1
ATOM 1557 O O . VAL A 1 202 ? -15.492 -3.193 4.898 1.00 98.44 202 VAL A O 1
ATOM 1560 N N . ARG A 1 203 ? -15.394 -4.933 6.350 1.00 98.25 203 ARG A N 1
ATOM 1561 C CA . ARG A 1 203 ? -16.766 -4.884 6.855 1.00 98.25 203 ARG A CA 1
ATOM 1562 C C . ARG A 1 203 ? -16.757 -4.797 8.371 1.00 98.25 203 ARG A C 1
ATOM 1564 O O . ARG A 1 203 ? -15.966 -5.482 9.025 1.00 98.25 203 ARG A O 1
ATOM 1571 N N . THR A 1 204 ? -17.654 -4.000 8.931 1.00 98.19 204 THR A N 1
ATOM 1572 C CA . THR A 1 204 ? -17.853 -3.883 10.378 1.00 98.19 204 THR A CA 1
ATOM 1573 C C . THR A 1 204 ? -19.280 -4.277 10.755 1.00 98.19 204 THR A C 1
ATOM 1575 O O . THR A 1 204 ? -20.221 -3.980 10.026 1.00 98.19 204 THR A O 1
ATOM 1578 N N . SER A 1 205 ? -19.479 -4.943 11.899 1.00 97.44 205 SER A N 1
ATOM 1579 C CA . SER A 1 205 ? -20.819 -5.416 12.316 1.00 97.44 205 SER A CA 1
ATOM 1580 C C . SER A 1 205 ? -21.814 -4.296 12.642 1.00 97.44 205 SER A C 1
ATOM 1582 O O . SER A 1 205 ? -23.018 -4.533 12.716 1.00 97.44 205 SER A O 1
ATOM 1584 N N . LYS A 1 206 ? -21.317 -3.072 12.826 1.00 95.75 206 LYS A N 1
ATOM 1585 C CA . LYS A 1 206 ? -22.090 -1.831 12.924 1.00 95.75 206 LYS A CA 1
ATOM 1586 C C . LYS A 1 206 ? -21.306 -0.690 12.262 1.00 95.75 206 LYS A C 1
ATOM 1588 O O . LYS A 1 206 ? -20.077 -0.796 12.175 1.00 95.75 206 LYS A O 1
ATOM 1593 N N . PRO A 1 207 ? -21.968 0.395 11.820 1.00 95.81 207 PRO A N 1
ATOM 1594 C CA . PRO A 1 207 ? -21.275 1.563 11.286 1.00 95.81 207 PRO A CA 1
ATOM 1595 C C . PRO A 1 207 ? -20.291 2.151 12.305 1.00 95.81 207 PRO A C 1
ATOM 1597 O O . PRO A 1 207 ? -20.651 2.382 13.460 1.00 95.81 207 PRO A O 1
ATOM 1600 N N . VAL A 1 208 ? -19.052 2.373 11.876 1.00 95.25 208 VAL A N 1
ATOM 1601 C CA . VAL A 1 208 ? -17.983 2.994 12.661 1.00 95.25 208 VAL A CA 1
ATOM 1602 C C . VAL A 1 208 ? -16.939 3.581 11.718 1.00 95.25 208 VAL A C 1
ATOM 1604 O O . VAL A 1 208 ? -16.504 2.918 10.781 1.00 95.25 208 VAL A O 1
ATOM 1607 N N . ASP A 1 209 ? -16.513 4.814 11.975 1.00 95.50 209 ASP A N 1
ATOM 1608 C CA . ASP A 1 209 ? -15.455 5.446 11.190 1.00 95.50 209 ASP A CA 1
ATOM 1609 C C . ASP A 1 209 ? -14.087 4.816 11.507 1.00 95.50 209 ASP A C 1
ATOM 1611 O O . ASP A 1 209 ? -13.670 4.695 12.666 1.00 95.50 209 ASP A O 1
ATOM 1615 N N . TYR A 1 210 ? -13.381 4.419 10.451 1.00 96.88 210 TYR A N 1
ATOM 1616 C CA . TYR A 1 210 ? -12.042 3.851 10.516 1.00 96.88 210 TYR A CA 1
ATOM 1617 C C . TYR A 1 210 ? -11.178 4.324 9.348 1.00 96.88 210 TYR A C 1
ATOM 1619 O O . TYR A 1 210 ? -11.656 4.874 8.356 1.00 96.88 210 TYR A O 1
ATOM 1627 N N . PHE A 1 211 ? -9.882 4.065 9.460 1.00 97.88 211 PHE A N 1
ATOM 1628 C CA . PHE A 1 211 ? -8.889 4.363 8.447 1.00 97.88 211 PHE A CA 1
ATOM 1629 C C . PHE A 1 211 ? -8.051 3.134 8.130 1.00 97.88 211 PHE A C 1
ATOM 1631 O O . PHE A 1 211 ? -7.684 2.393 9.040 1.00 97.88 211 PHE A O 1
ATOM 1638 N N . ILE A 1 212 ? -7.710 2.945 6.856 1.00 97.88 212 ILE A N 1
ATOM 1639 C CA . ILE A 1 212 ? -6.761 1.921 6.403 1.00 97.88 212 ILE A CA 1
ATOM 1640 C C . ILE A 1 212 ? -5.573 2.591 5.736 1.00 97.88 212 ILE A C 1
ATOM 1642 O O . ILE A 1 212 ? -5.748 3.461 4.889 1.00 97.88 212 ILE A O 1
ATOM 1646 N N . THR A 1 213 ? -4.362 2.181 6.099 1.00 98.12 213 THR A N 1
ATOM 1647 C CA . THR A 1 213 ? -3.136 2.770 5.550 1.00 98.12 213 THR A CA 1
ATOM 1648 C C . THR A 1 213 ? -2.497 1.931 4.444 1.00 98.12 213 THR A C 1
ATOM 1650 O O . THR A 1 213 ? -2.527 0.697 4.476 1.00 98.12 213 THR A O 1
ATOM 1653 N N . THR A 1 214 ? -1.835 2.603 3.497 1.00 97.94 214 THR A N 1
ATOM 1654 C CA . THR A 1 214 ? -0.854 1.980 2.586 1.00 97.94 214 THR A CA 1
ATOM 1655 C C . THR A 1 214 ? 0.388 1.481 3.332 1.00 97.94 214 THR A C 1
ATOM 1657 O O . THR A 1 214 ? 1.190 0.749 2.757 1.00 97.94 214 THR A O 1
ATOM 1660 N N . GLY A 1 215 ? 0.557 1.869 4.599 1.00 96.38 215 GLY A N 1
ATOM 1661 C CA . GLY A 1 215 ? 1.776 1.690 5.374 1.00 96.38 215 GLY A CA 1
ATOM 1662 C C . GLY A 1 215 ? 2.828 2.738 5.023 1.00 96.38 215 GLY A C 1
ATOM 1663 O O . GLY A 1 215 ? 2.640 3.569 4.130 1.00 96.38 215 GLY A O 1
ATOM 1664 N N . SER A 1 216 ? 3.957 2.675 5.724 1.00 94.81 216 SER A N 1
ATOM 1665 C CA . SER A 1 216 ? 5.175 3.355 5.295 1.00 94.81 216 SER A CA 1
ATOM 1666 C C . SER A 1 216 ? 5.597 2.823 3.924 1.00 94.81 216 SER A C 1
ATOM 1668 O O . SER A 1 216 ? 5.386 1.647 3.610 1.00 94.81 216 SER A O 1
ATOM 1670 N N . ARG A 1 217 ? 6.225 3.678 3.112 1.00 93.69 217 ARG A N 1
ATOM 1671 C CA . ARG A 1 217 ? 6.727 3.266 1.799 1.00 93.69 217 ARG A CA 1
ATOM 1672 C C . ARG A 1 217 ? 7.678 2.063 1.905 1.00 93.69 217 ARG A C 1
ATOM 1674 O O . ARG A 1 217 ? 8.376 1.926 2.917 1.00 93.69 217 ARG A O 1
ATOM 1681 N N . PRO A 1 218 ? 7.758 1.223 0.860 1.00 93.38 218 PRO A N 1
ATOM 1682 C CA . PRO A 1 218 ? 8.842 0.264 0.729 1.00 93.38 218 PRO A CA 1
ATOM 1683 C C . PRO A 1 218 ? 10.214 0.937 0.888 1.00 93.38 218 PRO A C 1
ATOM 1685 O O . PRO A 1 218 ? 10.392 2.113 0.556 1.00 93.38 218 PRO A O 1
ATOM 1688 N N . ILE A 1 219 ? 11.176 0.207 1.445 1.00 83.50 219 ILE A N 1
ATOM 1689 C CA . ILE A 1 219 ? 12.558 0.672 1.611 1.00 83.50 219 ILE A CA 1
ATOM 1690 C C . ILE A 1 219 ? 13.481 -0.424 1.102 1.00 83.50 219 ILE A C 1
ATOM 1692 O O . ILE A 1 219 ? 14.149 -1.107 1.877 1.00 83.50 219 ILE A O 1
ATOM 1696 N N . ALA A 1 220 ? 13.458 -0.609 -0.211 1.00 72.56 220 ALA A N 1
ATOM 1697 C CA . ALA A 1 220 ? 14.275 -1.603 -0.888 1.00 72.56 220 ALA A CA 1
ATOM 1698 C C . ALA A 1 220 ? 15.465 -0.977 -1.637 1.00 72.56 220 ALA A C 1
ATOM 1700 O O . ALA A 1 220 ? 16.425 -1.679 -1.942 1.00 72.56 220 ALA A O 1
ATOM 1701 N N . ASP A 1 221 ? 15.443 0.336 -1.881 1.00 68.81 221 ASP A N 1
ATOM 1702 C CA . ASP A 1 221 ? 16.592 1.095 -2.382 1.00 68.81 221 ASP A CA 1
ATOM 1703 C C . ASP A 1 221 ? 17.285 1.858 -1.233 1.00 68.81 221 ASP A C 1
ATOM 1705 O O . ASP A 1 221 ? 16.672 2.689 -0.554 1.00 68.81 221 ASP A O 1
ATOM 1709 N N . THR A 1 222 ? 18.567 1.564 -0.998 1.00 66.44 222 THR A N 1
ATOM 1710 C CA . THR A 1 222 ? 19.432 2.245 -0.013 1.00 66.44 222 THR A CA 1
ATOM 1711 C C . THR A 1 222 ? 20.431 3.206 -0.662 1.00 66.44 222 THR A C 1
ATOM 1713 O O . THR A 1 222 ? 21.267 3.794 0.032 1.00 66.44 222 THR A O 1
ATOM 1716 N N . SER A 1 223 ? 20.366 3.379 -1.986 1.00 63.78 223 SER A N 1
ATOM 1717 C CA . SER A 1 223 ? 21.274 4.251 -2.722 1.00 63.78 223 SER A CA 1
ATOM 1718 C C . SER A 1 223 ? 21.118 5.718 -2.307 1.00 63.78 223 SER A C 1
ATOM 1720 O O . SER A 1 223 ? 20.050 6.187 -1.913 1.00 63.78 223 SER A O 1
ATOM 1722 N N . LYS A 1 224 ? 22.219 6.472 -2.392 1.00 59.72 224 LYS A N 1
ATOM 1723 C CA . LYS A 1 224 ? 22.273 7.895 -2.010 1.00 59.72 224 LYS A CA 1
ATOM 1724 C C . LYS A 1 224 ? 21.781 8.842 -3.114 1.00 59.72 224 LYS A C 1
ATOM 1726 O O . LYS A 1 224 ? 22.028 10.043 -3.031 1.00 59.72 224 LYS A O 1
ATOM 1731 N N . TYR A 1 225 ? 21.148 8.328 -4.169 1.00 63.94 225 TYR A N 1
ATOM 1732 C CA . TYR A 1 225 ? 20.667 9.172 -5.261 1.00 63.94 225 TYR A CA 1
ATOM 1733 C C . TYR A 1 225 ? 19.466 10.011 -4.803 1.00 63.94 225 TYR A C 1
ATOM 1735 O O . TYR A 1 225 ? 18.566 9.512 -4.132 1.00 63.94 225 TYR A O 1
ATOM 1743 N N . MET A 1 226 ? 19.459 11.293 -5.177 1.00 60.12 226 MET A N 1
ATOM 1744 C CA . MET A 1 226 ? 18.374 12.236 -4.885 1.00 60.12 226 MET A CA 1
ATOM 1745 C C . MET A 1 226 ? 17.182 11.971 -5.808 1.00 60.12 226 MET A C 1
ATOM 1747 O O . MET A 1 226 ? 17.027 12.621 -6.838 1.00 60.12 226 MET A O 1
ATOM 1751 N N . ILE A 1 227 ? 16.376 10.970 -5.473 1.00 71.56 227 ILE A N 1
ATOM 1752 C CA . ILE A 1 227 ? 15.139 10.659 -6.191 1.00 71.56 227 ILE A CA 1
ATOM 1753 C C . ILE A 1 227 ? 13.985 10.755 -5.202 1.00 71.56 227 ILE A C 1
ATOM 1755 O O . ILE A 1 227 ? 14.107 10.294 -4.063 1.00 71.56 227 ILE A O 1
ATOM 1759 N N . ALA A 1 228 ? 12.888 11.363 -5.653 1.00 81.25 228 ALA A N 1
ATOM 1760 C CA . ALA A 1 228 ? 11.684 11.531 -4.861 1.00 81.25 228 ALA A CA 1
ATOM 1761 C C . ALA A 1 228 ? 11.193 10.178 -4.328 1.00 81.25 228 ALA A C 1
ATOM 1763 O O . ALA A 1 228 ? 11.187 9.154 -5.019 1.00 81.25 228 ALA A O 1
ATOM 1764 N N . LYS A 1 229 ? 10.800 10.192 -3.062 1.00 90.81 229 LYS A N 1
ATOM 1765 C CA . LYS A 1 229 ? 10.253 9.067 -2.307 1.00 90.81 229 LYS A CA 1
ATOM 1766 C C . LYS A 1 229 ? 9.279 9.648 -1.291 1.00 90.81 229 LYS A C 1
ATOM 1768 O O . LYS A 1 229 ? 9.530 10.736 -0.777 1.00 90.81 229 LYS A O 1
ATOM 1773 N N . GLY A 1 230 ? 8.189 8.946 -1.023 1.00 94.50 230 GLY A N 1
ATOM 1774 C CA . GLY A 1 230 ? 7.150 9.441 -0.126 1.00 94.50 230 GLY A CA 1
ATOM 1775 C C . GLY A 1 230 ? 5.771 8.963 -0.548 1.00 94.50 230 GLY A C 1
ATOM 1776 O O . GLY A 1 230 ? 5.562 7.765 -0.749 1.00 94.50 230 GLY A O 1
ATOM 1777 N N . ALA A 1 231 ? 4.832 9.897 -0.675 1.00 97.06 231 ALA A N 1
ATOM 1778 C CA . ALA A 1 231 ? 3.447 9.650 -1.043 1.00 97.06 231 ALA A CA 1
ATOM 1779 C C . ALA A 1 231 ? 3.109 10.273 -2.400 1.00 97.06 231 ALA A C 1
ATOM 1781 O O . ALA A 1 231 ? 3.501 11.396 -2.706 1.00 97.06 231 ALA A O 1
ATOM 1782 N N . LEU A 1 232 ? 2.353 9.533 -3.203 1.00 97.00 232 LEU A N 1
ATOM 1783 C CA . LEU A 1 232 ? 1.856 9.955 -4.503 1.00 97.00 232 LEU A CA 1
ATOM 1784 C C . LEU A 1 232 ? 0.343 9.756 -4.539 1.00 97.00 232 LEU A C 1
ATOM 1786 O O . LEU A 1 232 ? -0.141 8.634 -4.375 1.00 97.00 232 LEU A O 1
ATOM 1790 N N . ILE A 1 233 ? -0.395 10.841 -4.742 1.00 98.06 233 ILE A N 1
ATOM 1791 C CA . ILE A 1 233 ? -1.858 10.870 -4.733 1.00 98.06 233 ILE A CA 1
ATOM 1792 C C . ILE A 1 233 ? -2.337 11.328 -6.104 1.00 98.06 233 ILE A C 1
ATOM 1794 O O . ILE A 1 233 ? -1.925 12.388 -6.572 1.00 98.06 233 ILE A O 1
ATOM 1798 N N . LYS A 1 234 ? -3.218 10.553 -6.741 1.00 97.12 234 LYS A N 1
ATOM 1799 C CA . LYS A 1 234 ? -3.853 10.955 -7.998 1.00 97.12 234 LYS A CA 1
ATOM 1800 C C . LYS A 1 234 ? -5.356 11.064 -7.834 1.00 97.12 234 LYS A C 1
ATOM 1802 O O . LYS A 1 234 ? -5.990 10.105 -7.392 1.00 97.12 234 LYS A O 1
ATOM 1807 N N . ASP A 1 235 ? -5.927 12.196 -8.218 1.00 95.88 235 ASP A N 1
ATOM 1808 C CA . ASP A 1 235 ? -7.375 12.398 -8.213 1.00 95.88 235 ASP A CA 1
ATOM 1809 C C . ASP A 1 235 ? -8.050 12.018 -9.540 1.00 95.88 235 ASP A C 1
ATOM 1811 O O . ASP A 1 235 ? -7.405 11.649 -10.528 1.00 95.88 235 ASP A O 1
ATOM 1815 N N . LYS A 1 236 ? -9.386 12.056 -9.538 1.00 94.56 236 LYS A N 1
ATOM 1816 C CA . LYS A 1 236 ? -10.223 11.797 -10.717 1.00 94.56 236 LYS A CA 1
ATOM 1817 C C . LYS A 1 236 ? -10.064 12.834 -11.829 1.00 94.56 236 LYS A C 1
ATOM 1819 O O . LYS A 1 236 ? -10.331 12.494 -12.980 1.00 94.56 236 LYS A O 1
ATOM 1824 N N . ASP A 1 237 ? -9.617 14.044 -11.504 1.00 92.50 237 ASP A N 1
ATOM 1825 C CA . ASP A 1 237 ? -9.375 15.113 -12.478 1.00 92.50 237 ASP A CA 1
ATOM 1826 C C . ASP A 1 237 ? -8.007 14.950 -13.166 1.00 92.50 237 ASP A C 1
ATOM 1828 O O . ASP A 1 237 ? -7.697 15.625 -14.149 1.00 92.50 237 ASP A O 1
ATOM 1832 N N . GLY A 1 238 ? -7.204 13.991 -12.699 1.00 90.62 238 GLY A N 1
ATOM 1833 C CA . GLY A 1 238 ? -5.910 13.635 -13.260 1.00 90.62 238 GLY A CA 1
ATOM 1834 C C . GLY A 1 238 ? -4.744 14.398 -12.640 1.00 90.62 238 GLY A C 1
ATOM 1835 O O . GLY A 1 238 ? -3.612 14.204 -13.091 1.00 90.62 238 GLY A O 1
ATOM 1836 N N . LEU A 1 239 ? -4.987 15.218 -11.613 1.00 92.81 239 LEU A N 1
ATOM 1837 C CA . LEU A 1 239 ? -3.928 15.895 -10.879 1.00 92.81 239 LEU A CA 1
ATOM 1838 C C . LEU A 1 239 ? -3.144 14.867 -10.062 1.00 92.81 239 LEU A C 1
ATOM 1840 O O . LEU A 1 239 ? -3.705 14.058 -9.320 1.00 92.81 239 LEU A O 1
ATOM 1844 N N . LEU A 1 240 ? -1.823 14.916 -10.213 1.00 93.31 240 LEU A N 1
ATOM 1845 C CA . LEU A 1 240 ? -0.880 14.069 -9.503 1.00 93.31 240 LEU A CA 1
ATOM 1846 C C . LEU A 1 240 ? -0.135 14.920 -8.472 1.00 93.31 240 LEU A C 1
ATOM 1848 O O . LEU A 1 240 ? 0.581 15.850 -8.838 1.00 93.31 240 LEU A O 1
ATOM 1852 N N . THR A 1 241 ? -0.314 14.601 -7.194 1.00 94.62 241 THR A N 1
ATOM 1853 C CA . THR A 1 241 ? 0.321 15.289 -6.066 1.00 94.62 241 THR A CA 1
ATOM 1854 C C . THR A 1 241 ? 1.378 14.386 -5.444 1.00 94.62 241 THR A C 1
ATOM 1856 O O . THR A 1 241 ? 1.057 13.292 -4.975 1.00 94.62 241 THR A O 1
ATOM 1859 N N . THR A 1 242 ? 2.621 14.860 -5.401 1.00 94.69 242 THR A N 1
ATOM 1860 C CA . THR A 1 242 ? 3.735 14.197 -4.711 1.00 94.69 242 THR A CA 1
ATOM 1861 C C . THR A 1 242 ? 4.008 14.906 -3.389 1.00 94.69 242 THR A C 1
ATOM 1863 O O . THR A 1 242 ? 4.100 16.131 -3.350 1.00 94.69 242 THR A O 1
ATOM 1866 N N . ILE A 1 243 ? 4.146 14.137 -2.312 1.00 95.00 243 ILE A N 1
ATOM 1867 C CA . ILE A 1 243 ? 4.585 14.605 -0.995 1.00 95.00 243 ILE A CA 1
ATOM 1868 C C . ILE A 1 243 ? 5.832 13.799 -0.653 1.00 95.00 243 ILE A C 1
ATOM 1870 O O . ILE A 1 243 ? 5.756 12.574 -0.541 1.00 95.00 243 ILE A O 1
ATOM 1874 N N . GLU A 1 244 ? 6.979 14.460 -0.538 1.00 93.88 244 GLU A N 1
ATOM 1875 C CA . GLU A 1 244 ? 8.247 13.785 -0.267 1.00 93.88 244 GLU A CA 1
ATOM 1876 C C . GLU A 1 244 ? 8.428 13.480 1.229 1.00 93.88 244 GLU A C 1
ATOM 1878 O O . GLU A 1 244 ? 7.826 14.105 2.108 1.00 93.88 244 GLU A O 1
ATOM 1883 N N . ASP A 1 245 ? 9.258 12.480 1.520 1.00 92.75 245 ASP A N 1
ATOM 1884 C CA . ASP A 1 245 ? 9.747 12.199 2.871 1.00 92.75 245 ASP A CA 1
ATOM 1885 C C . ASP A 1 245 ? 10.296 13.479 3.531 1.00 92.75 245 ASP A C 1
ATOM 1887 O O . ASP A 1 245 ? 11.109 14.193 2.945 1.00 92.75 245 ASP A O 1
ATOM 1891 N N . GLY A 1 246 ? 9.886 13.754 4.771 1.00 92.81 246 GLY A N 1
ATOM 1892 C CA . GLY A 1 246 ? 10.293 14.949 5.517 1.00 92.81 246 GLY A CA 1
ATOM 1893 C C . GLY A 1 246 ? 9.427 16.197 5.309 1.00 92.81 246 GLY A C 1
ATOM 1894 O O . GLY A 1 246 ? 9.511 17.124 6.122 1.00 92.81 246 GLY A O 1
ATOM 1895 N N . ASP A 1 247 ? 8.559 16.222 4.294 1.00 93.69 247 ASP A N 1
ATOM 1896 C CA . ASP A 1 247 ? 7.789 17.421 3.930 1.00 93.69 247 ASP A CA 1
ATOM 1897 C C . ASP A 1 247 ? 6.386 17.484 4.553 1.00 93.69 247 ASP A C 1
ATOM 1899 O O . ASP A 1 247 ? 5.665 18.477 4.395 1.00 93.69 247 ASP A O 1
ATOM 1903 N N . THR A 1 248 ? 5.979 16.466 5.316 1.00 93.56 248 THR A N 1
ATOM 1904 C CA . THR A 1 248 ? 4.637 16.432 5.909 1.00 93.56 248 THR A CA 1
ATOM 1905 C C . THR A 1 248 ? 4.586 17.235 7.206 1.00 93.56 248 THR A C 1
ATOM 1907 O O . THR A 1 248 ? 5.101 16.812 8.235 1.00 93.56 248 THR A O 1
ATOM 1910 N N . LYS A 1 249 ? 3.923 18.396 7.185 1.00 88.19 249 LYS A N 1
ATOM 1911 C CA . LYS A 1 249 ? 3.813 19.299 8.352 1.00 88.19 249 LYS A CA 1
ATOM 1912 C C . LYS A 1 249 ? 2.488 19.187 9.118 1.00 88.19 249 LYS A C 1
ATOM 1914 O O . LYS A 1 249 ? 2.294 19.883 10.108 1.00 88.19 249 LYS A O 1
ATOM 1919 N N . GLY A 1 250 ? 1.566 18.349 8.648 1.00 89.25 250 GLY A N 1
ATOM 1920 C CA . GLY A 1 250 ? 0.230 18.167 9.215 1.00 89.25 250 GLY A CA 1
ATOM 1921 C C . GLY A 1 250 ? -0.664 17.329 8.300 1.00 89.25 250 GLY A C 1
ATOM 1922 O O . GLY A 1 250 ? -0.218 16.883 7.242 1.00 89.25 250 GLY A O 1
ATOM 1923 N N . ASP A 1 251 ? -1.915 17.128 8.715 1.00 92.31 251 ASP A N 1
ATOM 1924 C CA . ASP A 1 251 ? -2.892 16.350 7.949 1.00 92.31 251 ASP A CA 1
ATOM 1925 C C . ASP A 1 251 ? -3.308 17.092 6.669 1.00 92.31 251 ASP A C 1
ATOM 1927 O O . ASP A 1 251 ? -3.757 18.239 6.715 1.00 92.31 251 ASP A O 1
ATOM 1931 N N . GLN A 1 252 ? -3.215 16.413 5.528 1.00 95.00 252 GLN A N 1
ATOM 1932 C CA . GLN A 1 252 ? -3.673 16.890 4.222 1.00 95.00 252 GLN A CA 1
ATOM 1933 C C . GLN A 1 252 ? -4.763 15.958 3.706 1.00 95.00 252 GLN A C 1
ATOM 1935 O O . GLN A 1 252 ? -4.533 14.758 3.581 1.00 95.00 252 GLN A O 1
ATOM 1940 N N . SER A 1 253 ? -5.951 16.490 3.421 1.00 95.81 253 SER A N 1
ATOM 1941 C CA . SER A 1 253 ? -7.088 15.691 2.949 1.00 95.81 253 SER A CA 1
ATOM 1942 C C . SER A 1 253 ? -7.315 15.860 1.451 1.00 95.81 253 SER A C 1
ATOM 1944 O O . SER A 1 253 ? -7.292 16.972 0.930 1.00 95.81 253 SER A O 1
ATOM 1946 N N . PHE A 1 254 ? -7.588 14.745 0.785 1.00 96.44 254 PHE A N 1
ATOM 1947 C CA . PHE A 1 254 ? -7.842 14.627 -0.642 1.00 96.44 254 PHE A CA 1
ATOM 1948 C C . PHE A 1 254 ? -9.132 13.830 -0.840 1.00 96.44 254 PHE A C 1
ATOM 1950 O O . PHE A 1 254 ? -9.308 12.760 -0.256 1.00 96.44 254 PHE A O 1
ATOM 1957 N N . ASN A 1 255 ? -10.031 14.338 -1.675 1.00 95.88 255 ASN A N 1
ATOM 1958 C CA . ASN A 1 255 ? -11.286 13.671 -2.016 1.00 95.88 255 ASN A CA 1
ATOM 1959 C C . ASN A 1 255 ? -11.230 13.195 -3.466 1.00 95.88 255 ASN A C 1
ATOM 1961 O O . ASN A 1 255 ? -10.454 13.725 -4.259 1.00 95.88 255 ASN A O 1
ATOM 1965 N N . ASN A 1 256 ? -12.079 12.232 -3.830 1.00 95.88 256 ASN A N 1
ATOM 1966 C CA . ASN A 1 256 ? -12.153 11.708 -5.199 1.00 95.88 256 ASN A CA 1
ATOM 1967 C C . ASN A 1 256 ? -10.800 11.187 -5.723 1.00 95.88 256 ASN A C 1
ATOM 1969 O O . ASN A 1 256 ? -10.501 11.291 -6.912 1.00 95.88 256 ASN A O 1
ATOM 1973 N N . VAL A 1 257 ? -9.988 10.604 -4.840 1.00 98.19 257 VAL A N 1
ATOM 1974 C CA . VAL A 1 257 ? -8.686 10.025 -5.186 1.00 98.19 257 VAL A CA 1
ATOM 1975 C C . VAL A 1 257 ? -8.882 8.691 -5.902 1.00 98.19 257 VAL A C 1
ATOM 1977 O O . VAL A 1 257 ? -9.615 7.840 -5.412 1.00 98.19 257 VAL A O 1
ATOM 1980 N N . ILE A 1 258 ? -8.236 8.476 -7.046 1.00 97.81 258 ILE A N 1
ATOM 1981 C CA . ILE A 1 258 ? -8.297 7.191 -7.760 1.00 97.81 258 ILE A CA 1
ATOM 1982 C C . ILE A 1 258 ? -7.223 6.216 -7.289 1.00 97.81 258 ILE A C 1
ATOM 1984 O O . ILE A 1 258 ? -7.479 5.015 -7.256 1.00 97.81 258 ILE A O 1
ATOM 1988 N N . PHE A 1 259 ? -6.049 6.713 -6.892 1.00 98.38 259 PHE A N 1
ATOM 1989 C CA . PHE A 1 259 ? -5.036 5.918 -6.208 1.00 98.38 259 PHE A CA 1
ATOM 1990 C C . PHE A 1 259 ? -4.216 6.760 -5.234 1.00 98.38 259 PHE A C 1
ATOM 1992 O O . PHE A 1 259 ? -3.955 7.943 -5.457 1.00 98.38 259 PHE A O 1
ATOM 1999 N N . ALA A 1 260 ? -3.756 6.094 -4.184 1.00 98.44 260 ALA A N 1
ATOM 2000 C CA . ALA A 1 260 ? -2.793 6.595 -3.226 1.00 98.44 260 ALA A CA 1
ATOM 2001 C C . ALA A 1 260 ? -1.642 5.593 -3.103 1.00 98.44 260 ALA A C 1
ATOM 2003 O O . ALA A 1 260 ? -1.876 4.400 -2.913 1.00 98.44 260 ALA A O 1
ATOM 2004 N N . SER A 1 261 ? -0.405 6.068 -3.225 1.00 98.31 261 SER A N 1
ATOM 2005 C CA . SER A 1 261 ? 0.788 5.226 -3.290 1.00 98.31 261 SER A CA 1
ATOM 2006 C C . SER A 1 261 ? 1.863 5.712 -2.327 1.00 98.31 261 SER A C 1
ATOM 2008 O O . SER A 1 261 ? 2.364 6.821 -2.480 1.00 98.31 261 SER A O 1
ATOM 2010 N N . ALA A 1 262 ? 2.273 4.864 -1.387 1.00 97.69 262 ALA A N 1
ATOM 2011 C CA . ALA A 1 262 ? 3.517 5.037 -0.645 1.00 97.69 262 ALA A CA 1
ATOM 2012 C C . ALA A 1 262 ? 4.650 4.374 -1.440 1.00 97.69 262 ALA A C 1
ATOM 2014 O O . ALA A 1 262 ? 4.600 3.168 -1.695 1.00 97.69 262 ALA A O 1
ATOM 2015 N N . PHE A 1 263 ? 5.654 5.137 -1.865 1.00 95.12 263 PHE A N 1
ATOM 2016 C CA . PHE A 1 263 ? 6.619 4.686 -2.870 1.00 95.12 263 PHE A CA 1
ATOM 2017 C C . PHE A 1 263 ? 8.068 5.033 -2.528 1.00 95.12 263 PHE A C 1
ATOM 2019 O O . PHE A 1 263 ? 8.357 6.082 -1.953 1.00 95.12 263 PHE A O 1
ATOM 2026 N N . ASP A 1 264 ? 8.983 4.157 -2.941 1.00 91.12 264 ASP A N 1
ATOM 2027 C CA . ASP A 1 264 ? 10.386 4.498 -3.177 1.00 91.12 264 ASP A CA 1
ATOM 2028 C C . ASP A 1 264 ? 10.678 4.523 -4.688 1.00 91.12 264 ASP A C 1
ATOM 2030 O O . ASP A 1 264 ? 9.765 4.515 -5.522 1.00 91.12 264 ASP A O 1
ATOM 2034 N N . ARG A 1 265 ? 11.958 4.555 -5.074 1.00 87.69 265 ARG A N 1
ATOM 2035 C CA . ARG A 1 265 ? 12.372 4.618 -6.479 1.00 87.69 265 ARG A CA 1
ATOM 2036 C C . ARG A 1 265 ? 11.790 3.495 -7.342 1.00 87.69 265 ARG A C 1
ATOM 2038 O O . ARG A 1 265 ? 11.378 3.777 -8.467 1.00 87.69 265 ARG A O 1
ATOM 2045 N N . TYR A 1 266 ? 11.725 2.262 -6.845 1.00 90.69 266 TYR A N 1
ATOM 2046 C CA . TYR A 1 266 ? 11.416 1.078 -7.658 1.00 90.69 266 TYR A CA 1
ATOM 2047 C C . TYR A 1 266 ? 10.191 0.304 -7.187 1.00 90.69 266 TYR A C 1
ATOM 2049 O O . TYR A 1 266 ? 9.655 -0.480 -7.962 1.00 90.69 266 TYR A O 1
ATOM 2057 N N . TYR A 1 267 ? 9.720 0.535 -5.968 1.00 95.12 267 TYR A N 1
ATOM 2058 C CA . TYR A 1 267 ? 8.672 -0.239 -5.323 1.00 95.12 267 TYR A CA 1
ATOM 2059 C C . TYR A 1 267 ? 7.596 0.681 -4.755 1.00 95.12 267 TYR A C 1
ATOM 2061 O O . TYR A 1 267 ? 7.844 1.839 -4.407 1.00 95.12 267 TYR A O 1
ATOM 2069 N N . ALA A 1 268 ? 6.379 0.159 -4.664 1.00 97.06 268 ALA A N 1
ATOM 2070 C CA . ALA A 1 268 ? 5.246 0.892 -4.127 1.00 97.06 268 ALA A CA 1
ATOM 2071 C C . ALA A 1 268 ? 4.307 -0.012 -3.327 1.00 97.06 268 ALA A C 1
ATOM 2073 O O . ALA A 1 268 ? 4.216 -1.215 -3.572 1.00 97.06 268 ALA A O 1
ATOM 2074 N N . SER A 1 269 ? 3.597 0.612 -2.391 1.00 98.06 269 SER A N 1
ATOM 2075 C CA . SER A 1 269 ? 2.375 0.115 -1.770 1.00 98.06 269 SER A CA 1
ATOM 2076 C C . SER A 1 269 ? 1.240 1.051 -2.167 1.00 98.06 269 SER A C 1
ATOM 2078 O O . SER A 1 269 ? 1.260 2.233 -1.825 1.00 98.06 269 SER A O 1
ATOM 2080 N N . VAL A 1 270 ? 0.279 0.534 -2.923 1.00 98.62 270 VAL A N 1
ATOM 2081 C CA . VAL A 1 270 ? -0.792 1.299 -3.563 1.00 98.62 270 VAL A CA 1
ATOM 2082 C C . VAL A 1 270 ? -2.137 0.793 -3.067 1.00 98.62 270 VAL A C 1
ATOM 2084 O O . VAL A 1 270 ? -2.360 -0.415 -3.012 1.00 98.62 270 VAL A O 1
ATOM 2087 N N . LEU A 1 271 ? -3.042 1.718 -2.763 1.00 98.75 271 LEU A N 1
ATOM 2088 C CA . LEU A 1 271 ? -4.470 1.460 -2.590 1.00 98.75 271 LEU A CA 1
ATOM 2089 C C . LEU A 1 271 ? -5.242 2.311 -3.598 1.00 98.75 271 LEU A C 1
ATOM 2091 O O . LEU A 1 271 ? -4.922 3.487 -3.790 1.00 98.75 271 LEU A O 1
ATOM 2095 N N . TYR A 1 272 ? -6.226 1.722 -4.272 1.00 98.56 272 TYR A N 1
ATOM 2096 C CA . TYR A 1 272 ? -6.916 2.370 -5.381 1.00 98.56 272 TYR A CA 1
ATOM 2097 C C . TYR A 1 272 ? -8.391 1.962 -5.504 1.00 98.56 272 TYR A C 1
ATOM 2099 O O . TYR A 1 272 ? -8.785 0.833 -5.219 1.00 98.56 272 TYR A O 1
ATOM 2107 N N . ASP A 1 273 ? -9.206 2.908 -5.972 1.00 97.31 273 ASP A N 1
ATOM 2108 C CA . ASP A 1 273 ? -10.562 2.682 -6.479 1.00 97.31 273 ASP A CA 1
ATOM 2109 C C . ASP A 1 273 ? -10.772 3.614 -7.677 1.00 97.31 273 ASP A C 1
ATOM 2111 O O . ASP A 1 273 ? -11.048 4.809 -7.545 1.00 97.31 273 ASP A O 1
ATOM 2115 N N . LEU A 1 274 ? -10.645 3.044 -8.875 1.00 94.69 274 LEU A N 1
ATOM 2116 C CA . LEU A 1 274 ? -10.709 3.792 -10.132 1.00 94.69 274 LEU A CA 1
ATOM 2117 C C . LEU A 1 274 ? -12.128 4.261 -10.491 1.00 94.69 274 LEU A C 1
ATOM 2119 O O . LEU A 1 274 ? -12.292 5.001 -11.459 1.00 94.69 274 LEU A O 1
ATOM 2123 N N . LYS A 1 275 ? -13.161 3.804 -9.768 1.00 92.88 275 LYS A N 1
ATOM 2124 C CA . LYS A 1 275 ? -14.571 4.060 -10.091 1.00 92.88 275 LYS A CA 1
ATOM 2125 C C . LYS A 1 275 ? -15.210 4.997 -9.074 1.00 92.88 275 LYS A C 1
ATOM 2127 O O . LYS A 1 275 ? -15.652 6.090 -9.433 1.00 92.88 275 LYS A O 1
ATOM 2132 N N . LYS A 1 276 ? -15.273 4.593 -7.803 1.00 93.44 276 LYS A N 1
ATOM 2133 C CA . LYS A 1 276 ? -15.951 5.363 -6.747 1.00 93.44 276 LYS A CA 1
ATOM 2134 C C . LYS A 1 276 ? -15.091 6.531 -6.280 1.00 93.44 276 LYS A C 1
ATOM 2136 O O . LYS A 1 276 ? -15.623 7.619 -6.070 1.00 93.44 276 LYS A O 1
ATOM 2141 N N . GLY A 1 277 ? -13.772 6.360 -6.292 1.00 93.56 277 GLY A N 1
ATOM 2142 C CA . GLY A 1 277 ? -12.834 7.304 -5.700 1.00 93.56 277 GLY A CA 1
ATOM 2143 C C . GLY A 1 277 ? -12.750 7.144 -4.183 1.00 93.56 277 GLY A C 1
ATOM 2144 O O . GLY A 1 277 ? -13.613 6.539 -3.548 1.00 93.56 277 GLY A O 1
ATOM 2145 N N . LEU A 1 278 ? -11.679 7.683 -3.617 1.00 96.88 278 LEU A N 1
ATOM 2146 C CA . LEU A 1 278 ? -11.265 7.492 -2.236 1.00 96.88 278 LEU A CA 1
ATOM 2147 C C . LEU A 1 278 ? -11.210 8.836 -1.507 1.00 96.88 278 LEU A C 1
ATOM 2149 O O . LEU A 1 278 ? -10.868 9.863 -2.100 1.00 96.88 278 LEU A O 1
ATOM 2153 N N . ASN A 1 279 ? -11.488 8.797 -0.204 1.00 97.19 279 ASN A N 1
ATOM 2154 C CA . ASN A 1 279 ? -11.213 9.896 0.716 1.00 97.19 279 ASN A CA 1
ATOM 2155 C C . ASN A 1 279 ? -9.915 9.575 1.450 1.00 97.19 279 ASN A C 1
ATOM 2157 O O . ASN A 1 279 ? -9.854 8.611 2.219 1.00 97.19 279 ASN A O 1
ATOM 2161 N N . VAL A 1 280 ? -8.879 10.355 1.168 1.00 98.12 280 VAL A N 1
ATOM 2162 C CA . VAL A 1 280 ? -7.510 10.099 1.602 1.00 98.12 280 VAL A CA 1
ATOM 2163 C C . VAL A 1 280 ? -7.029 11.225 2.501 1.00 98.12 280 VAL A C 1
ATOM 2165 O O . VAL A 1 280 ? -7.180 12.395 2.172 1.00 98.12 280 VAL A O 1
ATOM 2168 N N . THR A 1 281 ? -6.392 10.872 3.608 1.00 98.25 281 THR A N 1
ATOM 2169 C CA . THR A 1 281 ? -5.658 11.801 4.462 1.00 98.25 281 THR A CA 1
ATOM 2170 C C . THR A 1 281 ? -4.192 11.391 4.495 1.00 98.25 281 THR A C 1
ATOM 2172 O O . THR A 1 281 ? -3.877 10.223 4.714 1.00 98.25 281 THR A O 1
ATOM 2175 N N . VAL A 1 282 ? -3.289 12.340 4.268 1.00 97.75 282 VAL A N 1
ATOM 2176 C CA . VAL A 1 282 ? -1.845 12.162 4.441 1.00 97.75 282 VAL A CA 1
ATOM 2177 C C . VAL A 1 282 ? -1.437 12.870 5.722 1.00 97.75 282 VAL A C 1
ATOM 2179 O O . VAL A 1 282 ? -1.635 14.075 5.842 1.00 97.75 282 VAL A O 1
ATOM 2182 N N . SER A 1 283 ? -0.887 12.119 6.667 1.00 95.81 283 SER A N 1
ATOM 2183 C CA . SER A 1 283 ? -0.510 12.592 8.001 1.00 95.81 283 SER A CA 1
ATOM 2184 C C . SER A 1 283 ? 0.998 12.446 8.228 1.00 95.81 283 SER A C 1
ATOM 2186 O O . SER A 1 283 ? 1.628 11.590 7.598 1.00 95.81 283 SER A O 1
ATOM 2188 N N . PRO A 1 284 ? 1.603 13.257 9.117 1.00 93.81 284 PRO A N 1
ATOM 2189 C CA . PRO A 1 284 ? 3.029 13.169 9.406 1.00 93.81 284 PRO A CA 1
ATOM 2190 C C . PRO A 1 284 ? 3.349 11.864 10.134 1.00 93.81 284 PRO A C 1
ATOM 2192 O O . PRO A 1 284 ? 2.856 11.605 11.231 1.00 93.81 284 PRO A O 1
ATOM 2195 N N . GLY A 1 285 ? 4.189 11.043 9.517 1.00 91.12 285 GLY A N 1
ATOM 2196 C CA . GLY A 1 285 ? 4.799 9.868 10.116 1.00 91.12 285 GLY A CA 1
ATOM 2197 C C . GLY A 1 285 ? 6.112 10.194 10.836 1.00 91.12 285 GLY A C 1
ATOM 2198 O O . GLY A 1 285 ? 6.470 11.357 11.037 1.00 91.12 285 GLY A O 1
ATOM 2199 N N . LYS A 1 286 ? 6.873 9.153 11.198 1.00 89.00 286 LYS A N 1
ATOM 2200 C CA . LYS A 1 286 ? 8.252 9.281 11.708 1.00 89.00 286 LYS A CA 1
ATOM 2201 C C . LYS A 1 286 ? 9.077 10.166 10.762 1.00 89.00 286 LYS A C 1
ATOM 2203 O O . LYS A 1 286 ? 9.017 9.986 9.555 1.00 89.00 286 LYS A O 1
ATOM 2208 N N . ASN A 1 287 ? 9.846 11.106 11.315 1.00 90.00 287 ASN A N 1
ATOM 2209 C CA . ASN A 1 287 ? 10.650 12.079 10.557 1.00 90.00 287 ASN A CA 1
ATOM 2210 C C . ASN A 1 287 ? 9.858 12.965 9.577 1.00 90.00 287 ASN A C 1
ATOM 2212 O O . ASN A 1 287 ? 10.455 13.487 8.644 1.00 90.00 287 ASN A O 1
ATOM 2216 N N . ASN A 1 288 ? 8.548 13.151 9.780 1.00 92.56 288 ASN A N 1
ATOM 2217 C CA . ASN A 1 288 ? 7.655 13.847 8.843 1.00 92.56 288 ASN A CA 1
ATOM 2218 C C . ASN A 1 288 ? 7.522 13.149 7.476 1.00 92.56 288 ASN A C 1
ATOM 2220 O O . ASN A 1 288 ? 7.078 13.764 6.501 1.00 92.56 288 ASN A O 1
ATOM 2224 N N . ASP A 1 289 ? 7.868 11.861 7.402 1.00 93.88 289 ASP A N 1
ATOM 2225 C CA . ASP A 1 289 ? 7.589 11.030 6.233 1.00 93.88 289 ASP A CA 1
ATOM 2226 C C . ASP A 1 289 ? 6.066 10.886 6.069 1.00 93.88 289 ASP A C 1
ATOM 2228 O O . ASP A 1 289 ? 5.360 10.696 7.063 1.00 93.88 289 ASP A O 1
ATOM 2232 N N . PRO A 1 290 ? 5.518 10.975 4.850 1.00 96.38 290 PRO A N 1
ATOM 2233 C CA . PRO A 1 290 ? 4.076 10.932 4.649 1.00 96.38 290 PRO A CA 1
ATOM 2234 C C . PRO A 1 290 ? 3.507 9.541 4.948 1.00 96.38 290 PRO A C 1
ATOM 2236 O O . PRO A 1 290 ? 3.968 8.528 4.415 1.00 96.38 290 PRO A O 1
ATOM 2239 N N . LEU A 1 291 ? 2.447 9.492 5.756 1.00 96.88 291 LEU A N 1
ATOM 2240 C CA . LEU A 1 291 ? 1.671 8.283 6.016 1.00 96.88 291 LEU A CA 1
ATOM 2241 C C . LEU A 1 291 ? 0.248 8.461 5.492 1.00 96.88 291 LEU A C 1
ATOM 2243 O O . LEU A 1 291 ? -0.471 9.367 5.908 1.00 96.88 291 LEU A O 1
ATOM 2247 N N . ILE A 1 292 ? -0.153 7.595 4.564 1.00 98.31 292 ILE A N 1
ATOM 2248 C CA . ILE A 1 292 ? -1.431 7.727 3.866 1.00 98.31 292 ILE A CA 1
ATOM 2249 C C . ILE A 1 292 ? -2.508 6.885 4.548 1.00 98.31 292 ILE A C 1
ATOM 2251 O O . ILE A 1 292 ? -2.269 5.722 4.867 1.00 98.31 292 ILE A O 1
ATOM 2255 N N . PHE A 1 293 ? -3.704 7.441 4.708 1.00 98.19 293 PHE A N 1
ATOM 2256 C CA . PHE A 1 293 ? -4.872 6.803 5.303 1.00 98.19 293 PHE A CA 1
ATOM 2257 C C . PHE A 1 293 ? -6.109 6.994 4.428 1.00 98.19 293 PHE A C 1
ATOM 2259 O O . PHE A 1 293 ? -6.417 8.106 4.015 1.00 98.19 293 PHE A O 1
ATOM 2266 N N . LEU A 1 294 ? -6.849 5.920 4.175 1.00 97.94 294 LEU A N 1
ATOM 2267 C CA . LEU A 1 294 ? -8.128 5.927 3.469 1.00 97.94 294 LEU A CA 1
ATOM 2268 C C . LEU A 1 294 ? -9.252 5.819 4.495 1.00 97.94 294 LEU A C 1
ATOM 2270 O O . LEU A 1 294 ? -9.242 4.880 5.292 1.00 97.94 294 LEU A O 1
ATOM 2274 N N . LYS A 1 295 ? -10.216 6.742 4.471 1.00 96.56 295 LYS A N 1
ATOM 2275 C CA . LYS A 1 295 ? -11.368 6.725 5.384 1.00 96.56 295 LYS A CA 1
ATOM 2276 C C . LYS A 1 295 ? -12.446 5.736 4.912 1.00 96.56 295 LYS A C 1
ATOM 2278 O O . LYS A 1 295 ? -12.879 5.803 3.763 1.00 96.56 295 LYS A O 1
ATOM 2283 N N . GLY A 1 296 ? -12.935 4.895 5.824 1.00 94.19 296 GLY A N 1
ATOM 2284 C CA . GLY A 1 296 ? -14.108 4.024 5.667 1.00 94.19 296 GLY A CA 1
ATOM 2285 C C . GLY A 1 296 ? -15.074 4.147 6.856 1.00 94.19 296 GLY A C 1
ATOM 2286 O O . GLY A 1 296 ? -14.716 4.731 7.877 1.00 94.19 296 GLY A O 1
ATOM 2287 N N . SER A 1 297 ? -16.306 3.634 6.724 1.00 84.00 297 SER A N 1
ATOM 2288 C CA . SER A 1 297 ? -17.343 3.748 7.776 1.00 84.00 297 SER A CA 1
ATOM 2289 C C . SER A 1 297 ? -18.201 2.496 8.025 1.00 84.00 297 SER A C 1
ATOM 2291 O O . SER A 1 297 ? -18.859 2.389 9.056 1.00 84.00 297 SER A O 1
ATOM 2293 N N . SER A 1 298 ? -18.259 1.545 7.089 1.00 82.69 298 SER A N 1
ATOM 2294 C CA . SER A 1 298 ? -19.001 0.282 7.260 1.00 82.69 298 SER A CA 1
ATOM 2295 C C . SER A 1 298 ? -18.449 -0.784 6.319 1.00 82.69 298 SER A C 1
ATOM 2297 O O . SER A 1 298 ? -17.602 -1.576 6.724 1.00 82.69 298 SER A O 1
ATOM 2299 N N . ASP A 1 299 ? -18.825 -0.706 5.045 1.00 90.56 299 ASP A N 1
ATOM 2300 C CA . ASP A 1 299 ? -18.348 -1.584 3.983 1.00 90.56 299 ASP A CA 1
ATOM 2301 C C . ASP A 1 299 ? -17.469 -0.803 3.008 1.00 90.56 299 ASP A C 1
ATOM 2303 O O . ASP A 1 299 ? -17.944 0.001 2.202 1.00 90.56 299 ASP A O 1
ATOM 2307 N N . MET A 1 300 ? -16.166 -1.053 3.068 1.00 95.06 300 MET A N 1
ATOM 2308 C CA . MET A 1 300 ? -15.209 -0.532 2.101 1.00 95.06 300 MET A CA 1
ATOM 2309 C C . MET A 1 300 ? -14.742 -1.668 1.196 1.00 95.06 300 MET A C 1
ATOM 2311 O O . MET A 1 300 ? -14.386 -2.745 1.669 1.00 95.06 300 MET A O 1
ATOM 2315 N N . GLN A 1 301 ? -14.741 -1.423 -0.110 1.00 97.31 301 GLN A N 1
ATOM 2316 C CA . GLN A 1 301 ? -14.147 -2.304 -1.110 1.00 97.31 301 GLN A CA 1
ATOM 2317 C C . GLN A 1 301 ? -13.160 -1.480 -1.915 1.00 97.31 301 GLN A C 1
ATOM 2319 O O . GLN A 1 301 ? -13.558 -0.482 -2.511 1.00 97.31 301 GLN A O 1
ATOM 2324 N N . ILE A 1 302 ? -11.899 -1.886 -1.895 1.00 97.81 302 ILE A N 1
ATOM 2325 C CA . ILE A 1 302 ? -10.811 -1.237 -2.619 1.00 97.81 302 ILE A CA 1
ATOM 2326 C C . ILE A 1 302 ? -9.889 -2.302 -3.191 1.00 97.81 302 ILE A C 1
ATOM 2328 O O . ILE A 1 302 ? -9.858 -3.439 -2.720 1.00 97.81 302 ILE A O 1
ATOM 2332 N N . GLU A 1 303 ? -9.115 -1.920 -4.189 1.00 98.56 303 GLU A N 1
ATOM 2333 C CA . GLU A 1 303 ? -8.040 -2.745 -4.713 1.00 98.56 303 GLU A CA 1
ATOM 2334 C C . GLU A 1 303 ? -6.700 -2.208 -4.198 1.00 98.56 303 GLU A C 1
ATOM 2336 O O . GLU A 1 303 ? -6.572 -1.050 -3.785 1.00 98.56 303 GLU A O 1
ATOM 2341 N N . GLY A 1 304 ? -5.679 -3.052 -4.217 1.00 98.50 304 GLY A N 1
ATOM 2342 C CA . GLY A 1 304 ? -4.336 -2.693 -3.807 1.00 98.50 304 GLY A CA 1
ATOM 2343 C C . GLY A 1 304 ? -3.268 -3.395 -4.626 1.00 98.50 304 GLY A C 1
ATOM 2344 O O . GLY A 1 304 ? -3.523 -4.370 -5.332 1.00 98.50 304 GLY A O 1
ATOM 2345 N N . TYR A 1 305 ? -2.058 -2.857 -4.560 1.00 98.50 305 TYR A N 1
ATOM 2346 C CA . TYR A 1 305 ? -0.874 -3.401 -5.214 1.00 98.50 305 TYR A CA 1
ATOM 2347 C C . TYR A 1 305 ? 0.344 -3.172 -4.327 1.00 98.50 305 TYR A C 1
ATOM 2349 O O . TYR A 1 305 ? 0.573 -2.046 -3.889 1.00 98.50 305 TYR A O 1
ATOM 2357 N N . ILE A 1 306 ? 1.134 -4.212 -4.058 1.00 98.12 306 ILE A N 1
ATOM 2358 C CA . ILE A 1 306 ? 2.422 -4.069 -3.367 1.00 98.12 306 ILE A CA 1
ATOM 2359 C C . ILE A 1 306 ? 3.485 -4.831 -4.150 1.00 98.12 306 ILE A C 1
ATOM 2361 O O . ILE A 1 306 ? 3.420 -6.054 -4.269 1.00 98.12 306 ILE A O 1
ATOM 2365 N N . GLY A 1 307 ? 4.489 -4.118 -4.652 1.00 96.38 307 GLY A N 1
ATOM 2366 C CA . GLY A 1 307 ? 5.529 -4.729 -5.471 1.00 96.38 307 GLY A CA 1
ATOM 2367 C C . GLY A 1 307 ? 6.384 -3.723 -6.226 1.00 96.38 307 GLY A C 1
ATOM 2368 O O . GLY A 1 307 ? 6.413 -2.533 -5.903 1.00 96.38 307 GLY A O 1
ATOM 2369 N N . ALA A 1 308 ? 7.106 -4.227 -7.225 1.00 95.31 308 ALA A N 1
ATOM 2370 C CA . ALA A 1 308 ? 7.929 -3.421 -8.115 1.00 95.31 308 ALA A CA 1
ATOM 2371 C C . ALA A 1 308 ? 7.063 -2.604 -9.084 1.00 95.31 308 ALA A C 1
ATOM 2373 O O . ALA A 1 308 ? 6.068 -3.084 -9.612 1.00 95.31 308 ALA A O 1
ATOM 2374 N N . LYS A 1 309 ? 7.464 -1.371 -9.381 1.00 94.75 309 LYS A N 1
ATOM 2375 C CA . LYS A 1 309 ? 6.755 -0.457 -10.285 1.00 94.75 309 LYS A CA 1
ATOM 2376 C C . LYS A 1 309 ? 6.998 -0.826 -11.754 1.00 94.75 309 LYS A C 1
ATOM 2378 O O . LYS A 1 309 ? 7.544 -0.049 -12.535 1.00 94.75 309 LYS A O 1
ATOM 2383 N N . GLU A 1 310 ? 6.623 -2.042 -12.134 1.00 93.56 310 GLU A N 1
ATOM 2384 C CA . GLU A 1 310 ? 6.791 -2.551 -13.490 1.00 93.56 310 GLU A CA 1
ATOM 2385 C C . GLU A 1 310 ? 5.686 -2.038 -14.409 1.00 93.56 310 GLU A C 1
ATOM 2387 O O . GLU A 1 310 ? 4.500 -2.290 -14.196 1.00 93.56 310 GLU A O 1
ATOM 2392 N N . TYR A 1 311 ? 6.082 -1.360 -15.488 1.00 92.38 311 TYR A N 1
ATOM 2393 C CA . TYR A 1 311 ? 5.138 -0.741 -16.419 1.00 92.38 311 TYR A CA 1
ATOM 2394 C C . TYR A 1 311 ? 4.112 -1.725 -16.987 1.00 92.38 311 TYR A C 1
ATOM 2396 O O . TYR A 1 311 ? 2.929 -1.405 -17.049 1.00 92.38 311 TYR A O 1
ATOM 2404 N N . ARG A 1 312 ? 4.549 -2.923 -17.405 1.00 92.06 312 ARG A N 1
ATOM 2405 C CA . ARG A 1 312 ? 3.649 -3.925 -18.002 1.00 92.06 312 ARG A CA 1
ATOM 2406 C C . ARG A 1 312 ? 2.610 -4.411 -16.994 1.00 92.06 312 ARG A C 1
ATOM 2408 O O . ARG A 1 312 ? 1.437 -4.472 -17.346 1.00 92.06 312 ARG A O 1
ATOM 2415 N N . THR A 1 313 ? 3.035 -4.682 -15.763 1.00 94.69 313 THR A N 1
ATOM 2416 C CA . THR A 1 313 ? 2.173 -5.127 -14.662 1.00 94.69 313 THR A CA 1
ATOM 2417 C C . THR A 1 313 ? 1.150 -4.052 -14.307 1.00 94.69 313 THR A C 1
ATOM 2419 O O . THR A 1 313 ? -0.050 -4.294 -14.393 1.00 94.69 313 THR A O 1
ATOM 2422 N N . LEU A 1 314 ? 1.599 -2.823 -14.035 1.00 96.94 314 LEU A N 1
ATOM 2423 C CA . LEU A 1 314 ? 0.704 -1.713 -13.694 1.00 96.94 314 LEU A CA 1
ATOM 2424 C C . LEU A 1 314 ? -0.277 -1.389 -14.830 1.00 96.94 314 LEU A C 1
ATOM 2426 O O . LEU A 1 314 ? -1.465 -1.208 -14.578 1.00 96.94 314 LEU A O 1
ATOM 2430 N N . LYS A 1 315 ? 0.186 -1.383 -16.087 1.00 96.06 315 LYS A N 1
ATOM 2431 C CA . LYS A 1 315 ? -0.668 -1.146 -17.261 1.00 96.06 315 LYS A CA 1
ATOM 2432 C C . LYS A 1 315 ? -1.732 -2.228 -17.447 1.00 96.06 315 LYS A C 1
ATOM 2434 O O . LYS A 1 315 ? -2.833 -1.897 -17.882 1.00 96.06 315 LYS A O 1
ATOM 2439 N N . ALA A 1 316 ? -1.403 -3.490 -17.164 1.00 96.19 316 ALA A N 1
ATOM 2440 C CA . ALA A 1 316 ? -2.342 -4.604 -17.263 1.00 96.19 316 ALA A CA 1
ATOM 2441 C C . ALA A 1 316 ? -3.469 -4.502 -16.224 1.00 96.19 316 ALA A C 1
ATOM 2443 O O . ALA A 1 316 ? -4.607 -4.833 -16.543 1.00 96.19 316 ALA A O 1
ATOM 2444 N N . LEU A 1 317 ? -3.169 -3.985 -15.026 1.00 96.19 317 LEU A N 1
ATOM 2445 C CA . LEU A 1 317 ? -4.177 -3.674 -14.009 1.00 96.19 317 LEU A CA 1
ATOM 2446 C C . LEU A 1 317 ? -5.046 -2.484 -14.437 1.00 96.19 317 LEU A C 1
ATOM 2448 O O . LEU A 1 317 ? -6.273 -2.550 -14.411 1.00 96.19 317 LEU A O 1
ATOM 2452 N N . SER A 1 318 ? -4.410 -1.382 -14.842 1.00 96.19 318 SER A N 1
ATOM 2453 C CA . SER A 1 318 ? -5.081 -0.225 -15.432 1.00 96.19 318 SER A CA 1
ATOM 2454 C C . SER A 1 318 ? -4.068 0.742 -16.048 1.00 96.19 318 SER A C 1
ATOM 2456 O O . SER A 1 318 ? -3.070 1.071 -15.404 1.00 96.19 318 SER A O 1
ATOM 2458 N N . PRO A 1 319 ? -4.345 1.332 -17.227 1.00 95.06 319 PRO A N 1
ATOM 2459 C CA . PRO A 1 319 ? -3.508 2.391 -17.789 1.00 95.06 319 PRO A CA 1
ATOM 2460 C C . PRO A 1 319 ? -3.271 3.566 -16.831 1.00 95.06 319 PRO A C 1
ATOM 2462 O O . PRO A 1 319 ? -2.221 4.189 -16.884 1.00 95.06 319 PRO A O 1
ATOM 2465 N N . GLN A 1 320 ? -4.211 3.861 -15.928 1.00 94.25 320 GLN A N 1
ATOM 2466 C CA . GLN A 1 320 ? -4.061 4.962 -14.970 1.00 94.25 320 GLN A CA 1
ATOM 2467 C C . GLN A 1 320 ? -3.027 4.663 -13.876 1.00 94.25 320 GLN A C 1
ATOM 2469 O O . GLN A 1 320 ? -2.456 5.594 -13.314 1.00 94.25 320 GLN A O 1
ATOM 2474 N N . LEU A 1 321 ? -2.755 3.384 -13.592 1.00 97.12 321 LEU A N 1
ATOM 2475 C C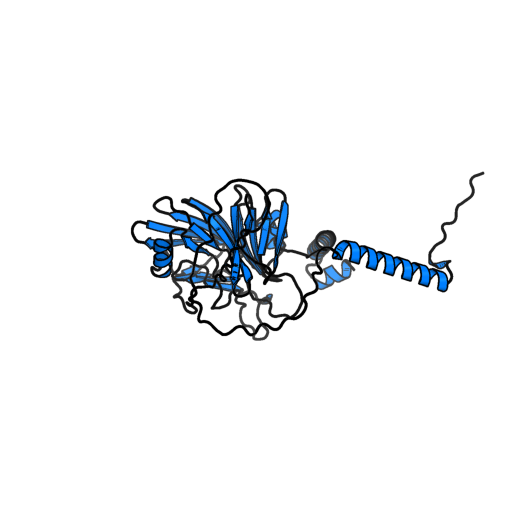A . LEU A 1 321 ? -1.766 2.970 -12.594 1.00 97.12 321 LEU A CA 1
ATOM 2476 C C . LEU A 1 321 ? -0.329 3.079 -13.110 1.00 97.12 321 LEU A C 1
ATOM 2478 O O . LEU A 1 321 ? 0.600 3.024 -12.310 1.00 97.12 321 LEU A O 1
ATOM 2482 N N . THR A 1 322 ? -0.106 3.308 -14.412 1.00 94.94 322 THR A N 1
ATOM 2483 C CA . THR A 1 322 ? 1.253 3.592 -14.905 1.00 94.94 322 THR A CA 1
ATOM 2484 C C . THR A 1 322 ? 1.811 4.897 -14.343 1.00 94.94 322 THR A C 1
ATOM 2486 O O . THR A 1 322 ? 3.023 5.064 -14.320 1.00 94.94 322 THR A O 1
ATOM 2489 N N . ASP A 1 323 ? 0.952 5.797 -13.853 1.00 93.75 323 ASP A N 1
ATOM 2490 C CA . ASP A 1 323 ? 1.370 7.047 -13.207 1.00 93.75 323 ASP A CA 1
ATOM 2491 C C . ASP A 1 323 ? 1.956 6.845 -11.806 1.00 93.75 323 ASP A C 1
ATOM 2493 O O . ASP A 1 323 ? 2.566 7.765 -11.274 1.00 93.75 323 ASP A O 1
ATOM 2497 N N . VAL A 1 324 ? 1.851 5.638 -11.231 1.00 94.75 324 VAL A N 1
ATOM 2498 C CA . VAL A 1 324 ? 2.637 5.246 -10.047 1.00 94.75 324 VAL A CA 1
ATOM 2499 C C . VAL A 1 324 ? 4.142 5.265 -10.363 1.00 94.75 324 VAL A C 1
ATOM 2501 O O . VAL A 1 324 ? 4.972 5.468 -9.473 1.00 94.75 324 VAL A O 1
ATOM 2504 N N . ILE A 1 325 ? 4.513 5.091 -11.638 1.00 92.12 325 ILE A N 1
ATOM 2505 C CA . ILE A 1 325 ? 5.867 5.351 -12.132 1.00 92.12 325 ILE A CA 1
ATOM 2506 C C . ILE A 1 325 ? 6.002 6.861 -12.349 1.00 92.12 325 ILE A C 1
ATOM 2508 O O . ILE A 1 325 ? 5.735 7.398 -13.425 1.00 92.12 325 ILE A O 1
ATOM 2512 N N . GLU A 1 326 ? 6.397 7.545 -11.284 1.00 81.25 326 GLU A N 1
ATOM 2513 C CA . GLU A 1 326 ? 6.690 8.973 -11.291 1.00 81.25 326 GLU A CA 1
ATOM 2514 C C . GLU A 1 326 ? 8.088 9.205 -11.899 1.00 81.25 326 GLU A C 1
ATOM 2516 O O . GLU A 1 326 ? 9.062 8.539 -11.539 1.00 81.25 326 GLU A O 1
ATOM 2521 N N . TYR A 1 327 ? 8.162 10.086 -12.900 1.00 79.94 327 TYR A N 1
ATOM 2522 C CA . TYR A 1 327 ? 9.377 10.377 -13.677 1.00 79.94 327 TYR A CA 1
ATOM 2523 C C . TYR A 1 327 ? 9.985 11.745 -13.319 1.00 79.94 327 TYR A C 1
ATOM 2525 O O . TYR A 1 327 ? 10.778 12.297 -14.089 1.00 79.94 327 TYR A O 1
ATOM 2533 N N . GLY A 1 328 ? 9.581 12.324 -12.191 1.00 78.31 328 GLY A N 1
ATOM 2534 C CA . GLY A 1 328 ? 9.886 13.693 -11.822 1.00 78.31 328 GLY A CA 1
ATOM 2535 C C . GLY A 1 328 ? 9.310 14.726 -12.788 1.00 78.31 328 GLY A C 1
ATOM 2536 O O . GLY A 1 328 ? 8.465 14.468 -13.653 1.00 78.31 328 GLY A O 1
ATOM 2537 N N . TRP A 1 329 ? 9.888 15.918 -12.696 1.00 74.25 329 TRP A N 1
ATOM 2538 C CA . TRP A 1 329 ? 9.596 17.073 -13.543 1.00 74.25 329 TRP A CA 1
ATOM 2539 C C . TRP A 1 329 ? 9.598 16.773 -15.053 1.00 74.25 329 TRP A C 1
ATOM 2541 O O . TRP A 1 329 ? 8.774 17.289 -15.807 1.00 74.25 329 TRP A O 1
ATOM 2551 N N . PHE A 1 330 ? 10.497 15.900 -15.512 1.00 80.06 330 PHE A N 1
ATOM 2552 C CA . PHE A 1 330 ? 10.645 15.569 -16.931 1.00 80.06 330 PHE A CA 1
ATOM 2553 C C . PHE A 1 330 ? 9.656 14.506 -17.423 1.00 80.06 330 PHE A C 1
ATOM 2555 O O . PHE A 1 330 ? 9.823 13.984 -18.522 1.00 80.06 330 PHE A O 1
ATOM 2562 N N . SER A 1 331 ? 8.603 14.195 -16.662 1.00 78.44 331 SER A N 1
ATOM 2563 C CA . SER A 1 331 ? 7.595 13.189 -17.026 1.00 78.44 331 SER A CA 1
ATOM 2564 C C . SER A 1 331 ? 6.996 13.389 -18.424 1.00 78.44 331 SER A C 1
ATOM 2566 O O . SER A 1 331 ? 6.784 12.410 -19.143 1.00 78.44 331 SER A O 1
ATOM 2568 N N . PHE A 1 332 ? 6.818 14.641 -18.864 1.00 83.00 332 PHE A N 1
ATOM 2569 C CA . PHE A 1 332 ? 6.326 14.960 -20.211 1.00 83.00 332 PHE A CA 1
ATOM 2570 C C . PHE A 1 332 ? 7.242 14.448 -21.338 1.00 83.00 332 PHE A C 1
ATOM 2572 O O . PHE A 1 332 ? 6.755 14.148 -22.425 1.00 83.00 332 PHE A O 1
ATOM 2579 N N . LEU A 1 333 ? 8.549 14.328 -21.081 1.00 85.81 333 LEU A N 1
ATOM 2580 C CA . LEU A 1 333 ? 9.549 13.837 -22.031 1.00 85.81 333 LEU A CA 1
ATOM 2581 C C . LEU A 1 333 ? 9.866 12.353 -21.800 1.00 85.81 333 LEU A C 1
ATOM 2583 O O . LEU A 1 333 ? 9.935 11.565 -22.745 1.00 85.81 333 LEU A O 1
ATOM 2587 N N . SER A 1 334 ? 9.996 11.958 -20.532 1.00 87.44 334 SER A N 1
ATOM 2588 C CA . SER A 1 334 ? 10.330 10.595 -20.120 1.00 87.44 334 SER A CA 1
ATOM 2589 C C . SER A 1 334 ? 9.275 9.579 -20.558 1.00 87.44 334 SER A C 1
ATOM 2591 O O . SER A 1 334 ? 9.633 8.492 -21.009 1.00 87.44 334 SER A O 1
ATOM 2593 N N . LYS A 1 335 ? 7.979 9.920 -20.481 1.00 85.50 335 LYS A N 1
ATOM 2594 C CA . LYS A 1 335 ? 6.890 9.008 -20.869 1.00 85.50 335 LYS A CA 1
ATOM 2595 C C . LYS A 1 335 ? 6.928 8.636 -22.364 1.00 85.50 335 LYS A C 1
ATOM 2597 O O . LYS A 1 335 ? 6.938 7.436 -22.651 1.00 85.50 335 LYS A O 1
ATOM 2602 N N . PRO A 1 336 ? 6.986 9.590 -23.320 1.00 89.31 336 PRO A N 1
ATOM 2603 C CA . PRO A 1 336 ? 7.162 9.269 -24.737 1.00 89.31 336 PRO A CA 1
ATOM 2604 C C . PRO A 1 336 ? 8.415 8.439 -25.027 1.00 89.31 336 PRO A C 1
ATOM 2606 O O . PRO A 1 336 ? 8.327 7.430 -25.723 1.00 89.31 336 PRO A O 1
ATOM 2609 N N . PHE A 1 337 ? 9.568 8.817 -24.467 1.00 92.69 337 PHE A N 1
ATOM 2610 C CA . PHE A 1 337 ? 10.827 8.101 -24.705 1.00 92.69 337 PHE A CA 1
ATOM 2611 C C . PHE A 1 337 ? 10.763 6.663 -24.201 1.00 92.69 337 PHE A C 1
ATOM 2613 O O . PHE A 1 337 ? 11.085 5.725 -24.930 1.00 92.69 337 PHE A O 1
ATOM 2620 N N . PHE A 1 338 ? 10.260 6.468 -22.983 1.00 90.00 338 PHE A N 1
ATOM 2621 C CA . PHE A 1 338 ? 10.086 5.137 -22.424 1.00 90.00 338 PHE A CA 1
ATOM 2622 C C . PHE A 1 338 ? 9.112 4.288 -23.251 1.00 90.00 338 PHE A C 1
ATOM 2624 O O . PHE A 1 338 ? 9.368 3.105 -23.469 1.00 90.00 338 PHE A O 1
ATOM 2631 N N . ALA A 1 339 ? 8.032 4.877 -23.775 1.00 88.50 339 ALA A N 1
ATOM 2632 C CA . ALA A 1 339 ? 7.103 4.167 -24.650 1.00 88.50 339 ALA A CA 1
ATOM 2633 C C . ALA A 1 339 ? 7.780 3.663 -25.938 1.00 88.50 339 ALA A C 1
ATOM 2635 O O . ALA A 1 339 ? 7.552 2.515 -26.326 1.00 88.50 339 ALA A O 1
ATOM 2636 N N . VAL A 1 340 ? 8.646 4.473 -26.561 1.00 93.25 340 VAL A N 1
ATOM 2637 C CA . VAL A 1 340 ? 9.427 4.061 -27.741 1.00 93.25 340 VAL A CA 1
ATOM 2638 C C . VAL A 1 340 ? 10.395 2.933 -27.384 1.00 93.25 340 VAL A C 1
ATOM 2640 O O . VAL A 1 340 ? 10.419 1.916 -28.073 1.00 93.25 340 VAL A O 1
ATOM 2643 N N . ILE A 1 341 ? 11.128 3.046 -26.274 1.00 93.12 341 ILE A N 1
ATOM 2644 C CA . ILE A 1 341 ? 12.060 1.997 -25.829 1.00 93.12 341 ILE A CA 1
ATOM 2645 C C . ILE A 1 341 ? 11.314 0.682 -25.549 1.00 93.12 341 ILE A C 1
ATOM 2647 O O . ILE A 1 341 ? 11.762 -0.383 -25.971 1.00 93.12 341 ILE A O 1
ATOM 2651 N N . VAL A 1 342 ? 10.151 0.731 -24.888 1.00 88.94 342 VAL A N 1
ATOM 2652 C CA . VAL A 1 342 ? 9.312 -0.456 -24.635 1.00 88.94 342 VAL A CA 1
ATOM 2653 C C . VAL A 1 342 ? 8.799 -1.071 -25.939 1.00 88.94 342 VAL A C 1
ATOM 2655 O O . VAL A 1 342 ? 8.716 -2.299 -26.036 1.00 88.94 342 VAL A O 1
ATOM 2658 N N . TRP A 1 343 ? 8.461 -0.244 -26.932 1.00 92.44 343 TRP A N 1
ATOM 2659 C CA . TRP A 1 343 ? 8.059 -0.700 -28.262 1.00 92.44 343 TRP A CA 1
ATOM 2660 C C . TRP A 1 343 ? 9.211 -1.425 -28.964 1.00 92.44 343 TRP A C 1
ATOM 2662 O O . TRP A 1 343 ? 9.026 -2.575 -29.355 1.00 92.44 343 TRP A O 1
ATOM 2672 N N . ILE A 1 344 ? 10.414 -0.836 -29.009 1.00 93.75 344 ILE A N 1
ATOM 2673 C CA . ILE A 1 344 ? 11.617 -1.473 -29.575 1.00 93.75 344 ILE A CA 1
ATOM 2674 C C . ILE A 1 344 ? 11.925 -2.785 -28.844 1.00 93.75 344 ILE A C 1
ATOM 2676 O O . ILE A 1 344 ? 12.113 -3.823 -29.480 1.00 93.75 344 ILE A O 1
ATOM 2680 N N . HIS A 1 345 ? 11.907 -2.769 -27.508 1.00 93.44 345 HIS A N 1
ATOM 2681 C CA . HIS A 1 345 ? 12.103 -3.958 -26.678 1.00 93.44 345 HIS A CA 1
ATOM 2682 C C . HIS A 1 345 ? 11.109 -5.076 -27.023 1.00 93.44 345 HIS A C 1
ATOM 2684 O O . HIS A 1 345 ? 11.443 -6.251 -26.903 1.00 93.44 345 HIS A O 1
ATOM 2690 N N . GLY A 1 346 ? 9.890 -4.743 -27.458 1.00 91.25 346 GLY A N 1
ATOM 2691 C CA . GLY A 1 346 ? 8.910 -5.722 -27.929 1.00 91.25 346 GLY A CA 1
ATOM 2692 C C . GLY A 1 346 ? 9.380 -6.544 -29.135 1.00 91.25 346 GLY A C 1
ATOM 2693 O O . GLY A 1 346 ? 8.994 -7.704 -29.238 1.00 91.25 346 GLY A O 1
ATOM 2694 N N . PHE A 1 347 ? 10.229 -5.980 -30.000 1.00 92.88 347 PHE A N 1
ATOM 2695 C CA . PHE A 1 347 ? 10.791 -6.674 -31.165 1.00 92.88 347 PHE A CA 1
ATOM 2696 C C . PHE A 1 347 ? 12.097 -7.397 -30.843 1.00 92.88 347 PHE A C 1
ATOM 2698 O O . PHE A 1 347 ? 12.293 -8.525 -31.282 1.00 92.88 347 PHE A O 1
ATOM 2705 N N . VAL A 1 348 ? 12.993 -6.751 -30.090 1.00 95.12 348 VAL A N 1
ATOM 2706 C CA . VAL A 1 348 ? 14.348 -7.285 -29.853 1.00 95.12 348 VAL A CA 1
ATOM 2707 C C . VAL A 1 348 ? 14.461 -8.156 -28.602 1.00 95.12 348 VAL A C 1
ATOM 2709 O O . VAL A 1 348 ? 15.405 -8.928 -28.480 1.00 95.12 348 VAL A O 1
ATOM 2712 N N . GLY A 1 349 ? 13.535 -8.026 -27.648 1.00 90.25 349 GLY A N 1
ATOM 2713 C CA . GLY A 1 349 ? 13.520 -8.804 -26.403 1.00 90.25 349 GLY A CA 1
ATOM 2714 C C . GLY A 1 349 ? 14.669 -8.507 -25.430 1.00 90.25 349 GLY A C 1
ATOM 2715 O O . GLY A 1 349 ? 14.881 -9.274 -24.494 1.00 90.25 349 GLY A O 1
ATOM 2716 N N . ASN A 1 350 ? 15.427 -7.427 -25.643 1.00 90.56 350 ASN A N 1
ATOM 2717 C CA . ASN A 1 350 ? 16.604 -7.079 -24.851 1.00 90.56 350 ASN A CA 1
ATOM 2718 C C . ASN A 1 350 ? 16.690 -5.567 -24.589 1.00 90.56 350 ASN A C 1
ATOM 2720 O O . ASN A 1 350 ? 16.673 -4.765 -25.524 1.00 90.56 350 ASN A O 1
ATOM 2724 N N . TRP A 1 351 ? 16.823 -5.175 -23.318 1.00 87.81 351 TRP A N 1
ATOM 2725 C CA . TRP A 1 351 ? 16.881 -3.766 -22.908 1.00 87.81 351 TRP A CA 1
ATOM 2726 C C . TRP A 1 351 ? 18.125 -3.026 -23.410 1.00 87.81 351 TRP A C 1
ATOM 2728 O O . TRP A 1 351 ? 18.009 -1.862 -23.779 1.00 87.81 351 TRP A O 1
ATOM 2738 N N . GLY A 1 352 ? 19.285 -3.685 -23.484 1.00 89.56 352 GLY A N 1
ATOM 2739 C CA . GLY A 1 352 ? 20.516 -3.076 -23.998 1.00 89.56 352 GLY A CA 1
ATOM 2740 C C . GLY A 1 352 ? 20.392 -2.712 -25.476 1.00 89.56 352 GLY A C 1
ATOM 2741 O O . GLY A 1 352 ? 20.631 -1.569 -25.855 1.00 89.56 352 GLY A O 1
ATOM 2742 N N . TRP A 1 353 ? 19.915 -3.650 -26.298 1.00 92.62 353 TRP A N 1
ATOM 2743 C CA . TRP A 1 353 ? 19.655 -3.386 -27.717 1.00 92.62 353 TRP A CA 1
ATOM 2744 C C . TRP A 1 353 ? 18.540 -2.364 -27.934 1.00 92.62 353 TRP A C 1
ATOM 2746 O O . TRP A 1 353 ? 18.645 -1.538 -28.834 1.00 92.62 353 TRP A O 1
ATOM 2756 N N . ALA A 1 354 ? 17.496 -2.376 -27.102 1.00 93.44 354 ALA A N 1
ATOM 2757 C CA . ALA A 1 354 ? 16.422 -1.393 -27.202 1.00 93.44 354 ALA A CA 1
ATOM 2758 C C . ALA A 1 354 ? 16.913 0.041 -26.956 1.00 93.44 354 ALA A C 1
ATOM 2760 O O . ALA A 1 354 ? 16.475 0.957 -27.646 1.00 93.44 354 ALA A O 1
ATOM 2761 N N . ILE A 1 355 ? 17.837 0.224 -26.008 1.00 90.44 355 ILE A N 1
ATOM 2762 C CA . ILE A 1 355 ? 18.467 1.521 -25.744 1.00 90.44 355 ILE A CA 1
ATOM 2763 C C . ILE A 1 355 ? 19.380 1.915 -26.909 1.00 90.44 355 ILE A C 1
ATOM 2765 O O . ILE A 1 355 ? 19.237 3.024 -27.407 1.00 90.44 355 ILE A O 1
ATOM 2769 N N . ILE A 1 356 ? 20.246 1.006 -27.384 1.00 93.19 356 ILE A N 1
ATOM 2770 C CA . ILE A 1 356 ? 21.160 1.264 -28.516 1.00 93.19 356 ILE A CA 1
ATOM 2771 C C . ILE A 1 356 ? 20.402 1.664 -29.787 1.00 93.19 356 ILE A C 1
ATOM 2773 O O . ILE A 1 356 ? 20.895 2.477 -30.548 1.00 93.19 356 ILE A O 1
ATOM 2777 N N . LEU A 1 357 ? 19.226 1.087 -30.042 1.00 93.88 357 LEU A N 1
ATOM 2778 C CA . LEU A 1 357 ? 18.402 1.435 -31.205 1.00 93.88 357 LEU A CA 1
ATOM 2779 C C . LEU A 1 357 ? 17.616 2.741 -31.028 1.00 93.88 357 LEU A C 1
ATOM 2781 O O . LEU A 1 357 ? 17.149 3.306 -32.014 1.00 93.88 357 LEU A O 1
ATOM 2785 N N . PHE A 1 358 ? 17.393 3.171 -29.785 1.00 93.69 358 PHE A N 1
ATOM 2786 C CA . PHE A 1 358 ? 16.703 4.422 -29.483 1.00 93.69 358 PHE A CA 1
ATOM 2787 C C . PHE A 1 358 ? 17.640 5.633 -29.576 1.00 93.69 358 PHE A C 1
ATOM 2789 O O . PHE A 1 358 ? 17.205 6.699 -30.011 1.00 93.69 358 PHE A O 1
ATOM 2796 N N . THR A 1 359 ? 18.889 5.465 -29.133 1.00 89.75 359 THR A N 1
ATOM 2797 C CA . THR A 1 359 ? 19.968 6.463 -29.222 1.00 89.75 359 THR A CA 1
ATOM 2798 C C . THR A 1 359 ? 20.601 6.473 -30.598 1.00 89.75 359 THR A C 1
ATOM 2800 O O . THR A 1 359 ? 20.839 7.581 -31.123 1.00 89.75 359 THR A O 1
#

Solvent-accessible surface area (backbone atoms only — not comparable to full-atom values): 20229 Å² total; per-residue (Å²): 142,83,83,84,82,81,80,84,52,80,86,77,52,56,70,68,58,50,51,50,50,50,50,51,50,52,47,49,53,51,51,52,46,46,69,70,50,67,82,73,76,80,82,78,77,89,72,91,72,92,74,79,92,69,94,74,86,85,59,77,72,45,80,81,82,75,78,91,76,83,77,94,76,81,80,83,81,59,96,67,80,58,39,51,41,72,96,54,68,77,63,55,75,48,28,40,42,35,36,86,44,35,40,38,34,28,24,28,68,59,17,48,58,36,44,31,38,60,46,76,92,50,34,49,100,87,66,46,65,32,54,32,53,58,63,70,46,38,36,25,50,36,70,31,29,65,51,64,68,62,30,60,46,53,79,69,49,56,40,46,60,76,53,51,69,46,77,36,78,91,59,69,47,76,44,43,36,42,30,80,51,96,94,41,40,40,38,39,40,39,36,41,46,63,87,36,40,32,42,39,37,39,39,40,78,53,81,50,56,31,30,38,23,40,14,46,39,34,62,73,78,84,70,90,69,97,63,79,34,23,30,40,39,29,32,75,88,66,55,75,48,7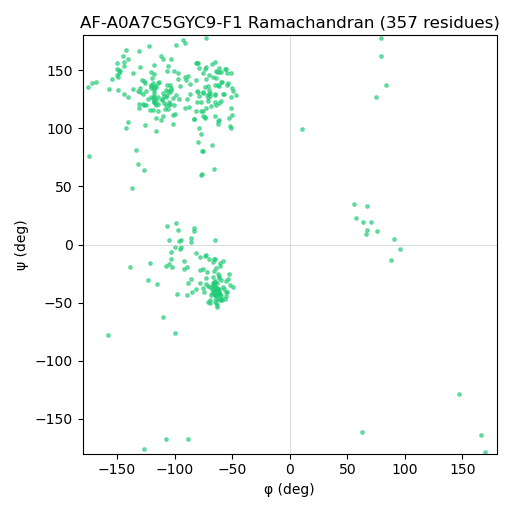8,44,43,57,54,68,31,82,43,80,44,80,46,67,45,22,26,35,42,29,16,23,34,90,57,30,32,21,32,40,32,31,87,80,85,38,35,44,34,37,34,31,24,13,60,78,19,23,39,32,44,32,36,65,42,42,37,79,42,76,40,38,35,38,50,47,69,66,44,61,70,63,32,37,71,78,33,71,76,48,39,62,76,58,72,60,66,94,51,34,85,56,51,52,60,53,50,51,51,34,55,54,44,23,70,76,70,74,35,69,68,61,17,49,63,73,69,106

Secondary structure (DSSP, 8-state):
---------GGGS-HHHHHHHHHHHHHHHHHHHHHHHTTS--------------------PPPP---S---S-------PPPB---S-TTPPEEEEEE-SSEEEEEETTSSEEEEEE-SGGG--TT-PPEE-S-TTSPPTT-EEESSHHHHHHHTTSPPEES-SEEE-SSS-EEEEEEEEETTEEEEEEEEE-TTSEEEEEEEESS---EEEE--SPP-----------EEEEEETT--EEEEETT---S-EEEEEEEEEEEE-SSEEEEEE-TTT-EEEEEEEBGGG-EEEEEEESSEEEEEEEEEE--HHHHHHH-GGGGGGS--GGGHHHHHHHHHHHHHHHHHH--HHHHHHHH-

Foldseek 3Di:
DDDDDDDDDPVNDDPVVNVVVVVVVVVCVVVVVCVVVVPDDDDDDDDDDPDDDDDDDADQADADDDDDDDDDDDDPDDQDDAHWAPPCLDFAFQAWEDEPFWIWTAGQLRFRQWIWGDDQVLADPVRGTFIFDHSRWFTFFRKAFNPRVQRVQSVVFTWHKPDHYHYAYPAWDWIWTWTDDDVKIWIWIWTDHRLQKIKIKIFMPDWGKMKGWLIAATDRDPDPDPDFFAKWWAAPVGDIDGDGQLRASAKDKDWRTQKMWHYDQWWIKMKGDNPPGWIKIWGQHVNRGTIIITMDTGIDIIMIGTTTLDQVSLVVVPVSSNCVNPPPPCCVPCVVLVVQLVVQCVVVVDSVVSVVVSD

Sequence (359 aa):
MFGNAKGITLEQLDLQKRLIIALALSFLVFVGSSFFMGGAQSQKTLQDSNQSAQNQKVENQAPAIAASNEAIKTPASADRTAMSAPAQENSRVLATVSSRVSSIKIDEFGRIAQVTLLEEKYRDDEGKPLKLFKADAVKPLELRFSDPTLNAEAFKVPYRASVHELRIKDAPETITLTQELTGLTVTKEIRFYTDGHYGLSVRTSKPVDYFITTGSRPIADTSKYMIAKGALIKDKDGLLTTIEDGDTKGDQSFNNVIFASAFDRYYASVLYDLKKGLNVTVSPGKNNDPLIFLKGSSDMQIEGYIGAKEYRTLKALSPQLTDVIEYGWFSFLSKPFFAVIVWIHGFVGNWGWAIILFT

Radius of gyration: 24.74 Å; Cα contacts (8 Å, |Δi|>4): 700; chains: 1; bounding box: 56×59×86 Å

Mean predicted aligned error: 11.92 Å

Nearest PDB structures (foldseek):
  6al2-assembly2_B  TM=7.404E-01  e=1.064E-13  Escherichia coli
  3d3i-assembly1_A  TM=4.341E-01  e=2.059E-04  Escherichia coli K-12
  5gw7-assembly1_A  TM=4.121E-01  e=1.205E-04  Escherichia coli K-12
  5ca3-assembly1_A  TM=4.033E-01  e=1.415E-04  Escherichia coli K-12
  7q1u-assembly1_B  TM=3.583E-01  e=1.493E-04  Escherichia coli K-12

pLDDT: mean 83.26, std 20.76, range [24.59, 98.81]